Protein AF-A0A8D7ZTJ8-F1 (afdb_monomer_lite)

Sequence (238 aa):
SEDVVPSSVLDLSNYFAHPCNLAKLCWSRKPEMTEHLEKFAITDSFLLLAFENGPLGCLRLVGGTGLKGDVHTSGLTADVLIHKYISLNQVEKAINILLSLNWDTYGAMCLLSLHRIANHVFKQPLGTERELQLQKALGSFLVPVKPLCYETETEFGDQVNDITLRFFHYLLRNKSYNKAFSLAIDINDADLFLKLHDKAKSDGDQELAKEALKKVDDINRICTDRSDSEHSLCSHSS

pLDDT: mean 82.21, std 17.96, range [32.53, 98.06]

Radius of gyration: 25.5 Å; chains: 1; bounding box: 70×73×60 Å

Secondary structure (DSSP, 8-state):
-------SS---GGG-SS---EEEEEEPPPPPTTT---TT---TTEEEEEETTS-EEEEE-------TT-S-TTS--HHHHHHHHHHTT-HHHHHHHHHHS-HHHHHHHHHHHHHHHHHHHHTSPP-HHHHHHHHHHHHHHHS-SSPPPHHHHHHHHHHHHHHHHHHHHHHHHTT-HHHHHHHHHHHT-HHHHHHHHHHHHHHT-HHHHHHHHHHHHHHHHHHHHHHHHHGGGSS---

Structure (mmCIF, N/CA/C/O backbone):
data_AF-A0A8D7ZTJ8-F1
#
_entry.id   AF-A0A8D7ZTJ8-F1
#
loop_
_atom_site.group_PDB
_atom_site.id
_atom_site.type_symbol
_atom_site.label_atom_id
_atom_site.label_alt_id
_atom_site.label_comp_id
_atom_site.label_asym_id
_atom_site.label_entity_id
_atom_site.label_seq_id
_atom_site.pdbx_PDB_ins_code
_atom_site.Cartn_x
_atom_site.Cartn_y
_atom_site.Cartn_z
_atom_site.occupancy
_atom_site.B_iso_or_equiv
_atom_site.auth_seq_id
_atom_site.auth_comp_id
_atom_site.auth_asym_id
_atom_site.auth_atom_id
_atom_site.pdbx_PDB_model_num
ATOM 1 N N . SER A 1 1 ? 12.098 -29.064 -13.492 1.00 36.38 1 SER A N 1
ATOM 2 C CA . SER A 1 1 ? 12.206 -28.251 -12.274 1.00 36.38 1 SER A CA 1
ATOM 3 C C . SER A 1 1 ? 13.659 -28.221 -11.884 1.00 36.38 1 SER A C 1
ATOM 5 O O . SER A 1 1 ? 14.139 -29.203 -11.341 1.00 36.38 1 SER A O 1
ATOM 7 N N . GLU A 1 2 ? 14.379 -27.180 -12.287 1.00 32.53 2 GLU A N 1
ATOM 8 C CA . GLU A 1 2 ? 15.735 -26.952 -11.790 1.00 32.53 2 GLU A CA 1
ATOM 9 C C . GLU A 1 2 ? 15.611 -26.103 -10.527 1.00 32.53 2 GLU A C 1
ATOM 11 O O . GLU A 1 2 ? 14.952 -25.059 -10.547 1.00 32.53 2 GLU A O 1
ATOM 16 N N . ASP A 1 3 ? 16.191 -26.578 -9.428 1.00 38.66 3 ASP A N 1
ATOM 17 C CA . ASP A 1 3 ? 16.393 -25.798 -8.211 1.00 38.66 3 ASP A CA 1
ATOM 18 C C . ASP A 1 3 ? 17.401 -24.686 -8.522 1.00 38.66 3 ASP A C 1
ATOM 20 O O . ASP A 1 3 ? 18.608 -24.817 -8.319 1.00 38.66 3 ASP A O 1
ATOM 24 N N . VAL A 1 4 ? 16.906 -23.587 -9.092 1.00 54.94 4 VAL A N 1
ATOM 25 C CA . VAL A 1 4 ? 17.708 -22.391 -9.340 1.00 54.94 4 VAL A CA 1
ATOM 26 C C . VAL A 1 4 ? 17.986 -21.748 -7.989 1.00 54.94 4 VAL A C 1
ATOM 28 O O . VAL A 1 4 ? 17.155 -21.021 -7.440 1.00 54.94 4 VAL A O 1
ATOM 31 N N . VAL A 1 5 ? 19.167 -22.026 -7.438 1.00 55.97 5 VAL A N 1
ATOM 32 C CA . VAL A 1 5 ? 19.699 -21.259 -6.312 1.00 55.97 5 VAL A CA 1
ATOM 33 C C . VAL A 1 5 ? 19.780 -19.798 -6.768 1.00 55.97 5 VAL A C 1
ATOM 35 O O . VAL A 1 5 ? 20.402 -19.520 -7.797 1.00 55.97 5 VAL A O 1
ATOM 38 N N . PRO A 1 6 ? 19.137 -18.852 -6.065 1.00 58.62 6 PRO A N 1
ATOM 39 C CA . PRO A 1 6 ? 19.146 -17.456 -6.471 1.00 58.62 6 PRO A CA 1
ATOM 40 C C . PRO A 1 6 ? 20.576 -16.907 -6.393 1.00 58.62 6 PRO A C 1
ATOM 42 O O . PRO A 1 6 ? 21.102 -16.662 -5.310 1.00 58.62 6 PRO A O 1
ATOM 45 N N . SER A 1 7 ? 21.205 -16.723 -7.554 1.00 67.75 7 SER A N 1
ATOM 46 C CA . SER A 1 7 ? 22.491 -16.041 -7.696 1.00 67.75 7 SER A CA 1
ATOM 47 C C . SER A 1 7 ? 22.265 -14.532 -7.799 1.00 67.75 7 SER A C 1
ATOM 49 O O . SER A 1 7 ? 21.356 -14.078 -8.495 1.00 67.75 7 SER A O 1
ATOM 51 N N . SER A 1 8 ? 23.103 -13.738 -7.131 1.00 72.44 8 SER A N 1
ATOM 52 C CA . SER A 1 8 ? 23.157 -12.279 -7.313 1.00 72.44 8 SER A CA 1
ATOM 53 C C . SER A 1 8 ? 23.857 -11.868 -8.614 1.00 72.44 8 SER A C 1
ATOM 55 O O . SER A 1 8 ? 23.861 -10.688 -8.960 1.00 72.44 8 SER A O 1
ATOM 57 N N . VAL A 1 9 ? 24.442 -12.832 -9.329 1.00 77.38 9 VAL A N 1
ATOM 58 C CA . VAL A 1 9 ? 25.183 -12.635 -10.574 1.00 77.38 9 VAL A CA 1
ATOM 59 C C . VAL A 1 9 ? 24.463 -13.361 -11.704 1.00 77.38 9 VAL A C 1
ATOM 61 O O . VAL A 1 9 ? 24.259 -14.576 -11.642 1.00 77.38 9 VAL A O 1
ATOM 64 N N . LEU A 1 10 ? 24.101 -12.608 -12.743 1.00 73.88 10 LEU A N 1
ATOM 65 C CA . LEU A 1 10 ? 23.651 -13.152 -14.019 1.00 73.88 10 LEU A CA 1
ATOM 66 C C . LEU A 1 10 ? 24.885 -13.408 -14.889 1.00 73.88 10 LEU A C 1
ATOM 68 O O . LEU A 1 10 ? 25.443 -12.472 -15.459 1.00 73.88 10 LEU A O 1
ATOM 72 N N . ASP A 1 11 ? 25.317 -14.664 -14.968 1.00 77.69 11 ASP A N 1
ATOM 73 C CA . ASP A 1 11 ? 26.429 -15.045 -15.834 1.00 77.69 11 ASP A CA 1
ATOM 74 C C . ASP A 1 11 ? 25.945 -15.226 -17.279 1.00 77.69 11 ASP A C 1
ATOM 76 O O . ASP A 1 11 ? 25.171 -16.132 -17.593 1.00 77.69 11 ASP A O 1
ATOM 80 N N . LEU A 1 12 ? 26.398 -14.331 -18.158 1.00 76.75 12 LEU A N 1
ATOM 81 C CA . LEU A 1 12 ? 26.116 -14.379 -19.591 1.00 76.75 12 LEU A CA 1
ATOM 82 C C . LEU A 1 12 ? 27.287 -14.942 -20.405 1.00 76.75 12 LEU A C 1
ATOM 84 O O . LEU A 1 12 ? 27.159 -15.059 -21.621 1.00 76.75 12 LEU A O 1
ATOM 88 N N . SER A 1 13 ? 28.407 -15.301 -19.770 1.00 78.62 13 SER A N 1
ATOM 89 C CA . SER A 1 13 ? 29.658 -15.676 -20.449 1.00 78.62 13 SER A CA 1
ATOM 90 C C . SER A 1 13 ? 29.468 -16.843 -21.418 1.00 78.62 13 SER A C 1
ATOM 92 O O . SER A 1 13 ? 30.034 -16.838 -22.507 1.00 78.62 13 SER A O 1
ATOM 94 N N . ASN A 1 14 ? 28.587 -17.788 -21.076 1.00 80.56 14 ASN A N 1
ATOM 95 C CA . ASN A 1 14 ? 28.262 -18.953 -21.905 1.00 80.56 14 ASN A CA 1
ATOM 96 C C . ASN A 1 14 ? 27.580 -18.608 -23.241 1.00 80.56 14 ASN A C 1
ATOM 98 O O . ASN A 1 14 ? 27.540 -19.447 -24.137 1.00 80.56 14 ASN A O 1
ATOM 102 N N . TYR A 1 15 ? 27.034 -17.398 -23.387 1.00 77.69 15 TYR A N 1
ATOM 103 C CA . TYR A 1 15 ? 26.400 -16.942 -24.626 1.00 77.69 15 TYR A CA 1
ATOM 104 C C . TYR A 1 15 ? 27.373 -16.217 -25.565 1.00 77.69 15 TYR A C 1
ATOM 106 O O . TYR A 1 15 ? 27.005 -15.905 -26.698 1.00 77.69 15 TYR A O 1
ATOM 114 N N . PHE A 1 16 ? 28.608 -15.957 -25.127 1.00 75.94 16 PHE A N 1
ATOM 115 C CA . PHE A 1 16 ? 29.632 -15.326 -25.950 1.00 75.94 16 PHE A CA 1
ATOM 116 C C . PHE A 1 16 ? 30.598 -16.378 -26.497 1.00 75.94 16 PHE A C 1
ATOM 118 O O . PHE A 1 16 ? 31.158 -17.182 -25.761 1.00 75.94 16 PHE A O 1
ATOM 125 N N . ALA A 1 17 ? 30.833 -16.345 -27.811 1.00 81.12 17 ALA A N 1
ATOM 126 C CA . ALA A 1 17 ? 31.800 -17.234 -28.459 1.00 81.12 17 ALA A CA 1
ATOM 127 C C . ALA A 1 17 ? 33.261 -16.914 -28.081 1.00 81.12 17 ALA A C 1
ATOM 129 O O . ALA A 1 17 ? 34.139 -17.757 -28.234 1.00 81.12 17 ALA A O 1
ATOM 130 N N . HIS A 1 18 ? 33.520 -15.696 -27.600 1.00 79.50 18 HIS A N 1
ATOM 131 C CA . HIS A 1 18 ? 34.837 -15.217 -27.196 1.00 79.50 18 HIS A CA 1
ATOM 132 C C . HIS A 1 18 ? 34.727 -14.520 -25.836 1.00 79.50 18 HIS A C 1
ATOM 134 O O . HIS A 1 18 ? 33.681 -13.934 -25.551 1.00 79.50 18 HIS A O 1
ATOM 140 N N . PRO A 1 19 ? 35.785 -14.528 -25.008 1.00 78.06 19 PRO A N 1
ATOM 141 C CA . PRO A 1 19 ? 35.801 -13.734 -23.787 1.00 78.06 19 PRO A CA 1
ATOM 142 C C . PRO A 1 19 ? 35.669 -12.247 -24.143 1.00 78.06 19 PRO A C 1
ATOM 144 O O . PRO A 1 19 ? 36.491 -11.696 -24.874 1.00 78.06 19 PRO A O 1
ATOM 147 N N . CYS A 1 20 ? 34.616 -11.604 -23.642 1.00 78.88 20 CYS A N 1
ATOM 148 C CA . CYS A 1 20 ? 34.349 -10.186 -23.856 1.00 78.88 20 CYS A CA 1
ATOM 149 C C . CYS A 1 20 ? 34.477 -9.433 -22.531 1.00 78.88 20 CYS A C 1
ATOM 151 O O . CYS A 1 20 ? 33.920 -9.860 -21.522 1.00 78.88 20 CYS A O 1
ATOM 153 N N . ASN A 1 21 ? 35.174 -8.295 -22.540 1.00 85.56 21 ASN A N 1
ATOM 154 C CA . ASN A 1 21 ? 35.253 -7.411 -21.380 1.00 85.56 21 ASN A CA 1
ATOM 155 C C . ASN A 1 21 ? 34.240 -6.271 -21.533 1.00 85.56 21 ASN A C 1
ATOM 157 O O . ASN A 1 21 ? 34.267 -5.540 -22.526 1.00 85.56 21 ASN A O 1
ATOM 161 N N . LEU A 1 22 ? 33.308 -6.148 -20.587 1.00 86.44 22 LEU A N 1
ATOM 162 C CA . LEU A 1 22 ? 32.275 -5.116 -20.617 1.00 86.44 22 LEU A CA 1
ATOM 163 C C . LEU A 1 22 ? 32.876 -3.788 -20.137 1.00 86.44 22 LEU A C 1
ATOM 165 O O . LEU A 1 22 ? 33.086 -3.590 -18.945 1.00 86.44 22 LEU A O 1
ATOM 169 N N . ALA A 1 23 ? 33.116 -2.868 -21.069 1.00 89.00 23 ALA A N 1
ATOM 170 C CA . ALA A 1 23 ? 33.693 -1.555 -20.793 1.00 89.00 23 ALA A CA 1
ATOM 171 C C . ALA A 1 23 ? 32.681 -0.596 -20.151 1.00 89.00 23 ALA A C 1
ATOM 173 O O . ALA A 1 23 ? 33.022 0.204 -19.280 1.00 89.00 23 ALA A O 1
ATOM 174 N N . LYS A 1 24 ? 31.424 -0.626 -20.617 1.00 87.25 24 LYS A N 1
ATOM 175 C CA . LYS A 1 24 ? 30.381 0.299 -20.158 1.00 87.25 24 LYS A CA 1
ATOM 176 C C . LYS A 1 24 ? 29.002 -0.340 -20.190 1.00 87.25 24 LYS A C 1
ATOM 178 O O . LYS A 1 24 ? 28.620 -0.990 -21.162 1.00 87.25 24 LYS A O 1
ATOM 183 N N . LEU A 1 25 ? 28.249 -0.062 -19.131 1.00 88.94 25 LEU A N 1
ATOM 184 C CA . LEU A 1 25 ? 26.862 -0.457 -18.947 1.00 88.94 25 LEU A CA 1
ATOM 185 C C . LEU A 1 25 ? 26.021 0.788 -18.680 1.00 88.94 25 LEU A C 1
ATOM 187 O O . LEU A 1 25 ? 26.308 1.523 -17.735 1.00 88.94 25 LEU A O 1
ATOM 191 N N . CYS A 1 26 ? 25.005 1.055 -19.497 1.00 84.56 26 CYS A N 1
ATOM 192 C CA . CYS A 1 26 ? 24.129 2.212 -19.297 1.00 84.56 26 CYS A CA 1
ATOM 193 C C . CYS A 1 26 ? 22.680 1.879 -19.624 1.00 84.56 26 CYS A C 1
ATOM 195 O O . CYS A 1 26 ? 22.398 1.270 -20.652 1.00 84.56 26 CYS A O 1
ATOM 197 N N . TRP A 1 27 ? 21.758 2.352 -18.792 1.00 79.94 27 TRP A N 1
ATOM 198 C CA . TRP A 1 27 ? 20.346 2.359 -19.148 1.00 79.94 27 TRP A CA 1
ATOM 199 C C . TRP A 1 27 ? 20.091 3.327 -20.296 1.00 79.94 27 TRP A C 1
ATOM 201 O O . TRP A 1 27 ? 20.658 4.423 -20.350 1.00 79.94 27 TRP A O 1
ATOM 211 N N . SER A 1 28 ? 19.222 2.897 -21.201 1.00 72.38 28 SER A N 1
ATOM 212 C CA . SER A 1 28 ? 18.573 3.760 -22.175 1.00 72.38 28 SER A CA 1
ATOM 213 C C . SER A 1 28 ? 17.938 4.947 -21.447 1.00 72.38 28 SER A C 1
ATOM 215 O O . SER A 1 28 ? 17.217 4.779 -20.462 1.00 72.38 28 SER A O 1
ATOM 217 N N . ARG A 1 29 ? 18.267 6.164 -21.889 1.00 61.69 29 ARG A N 1
ATOM 218 C CA . ARG A 1 29 ? 17.675 7.385 -21.338 1.00 61.69 29 ARG A CA 1
ATOM 219 C C . ARG A 1 29 ? 16.305 7.588 -21.971 1.00 61.69 29 ARG A C 1
ATOM 221 O O . ARG A 1 29 ? 16.153 7.363 -23.170 1.00 61.69 29 ARG A O 1
ATOM 228 N N . LYS A 1 30 ? 15.341 8.071 -21.183 1.00 55.59 30 LYS A N 1
ATOM 229 C CA . LYS A 1 30 ? 14.106 8.614 -21.751 1.00 55.59 30 LYS A CA 1
ATOM 230 C C . LYS A 1 30 ? 14.475 9.745 -22.713 1.00 55.59 30 LYS A C 1
ATOM 232 O O . LYS A 1 30 ? 15.255 10.610 -22.306 1.00 55.59 30 LYS A O 1
ATOM 237 N N . PRO A 1 31 ? 13.968 9.752 -23.956 1.00 52.06 31 PRO A N 1
ATOM 238 C CA . PRO A 1 31 ? 14.077 10.929 -24.796 1.00 52.06 31 PRO A CA 1
ATOM 239 C C . PRO A 1 31 ? 13.393 12.081 -24.063 1.00 52.06 31 PRO A C 1
ATOM 241 O O . PRO A 1 31 ? 12.338 11.894 -23.448 1.00 52.06 31 PRO A O 1
ATOM 244 N N . GLU A 1 32 ? 14.011 13.260 -24.079 1.00 48.91 32 GLU A N 1
ATOM 245 C CA . GLU A 1 32 ? 13.376 14.457 -23.545 1.00 48.91 32 GLU A CA 1
ATOM 246 C C . GLU A 1 32 ? 12.049 14.654 -24.295 1.00 48.91 32 GLU A C 1
ATOM 248 O O . GLU A 1 32 ? 12.007 14.763 -25.525 1.00 48.91 32 GLU A O 1
ATOM 253 N N . MET A 1 33 ? 10.943 14.614 -23.543 1.00 48.91 33 MET A N 1
ATOM 254 C CA . MET A 1 33 ? 9.568 14.636 -24.069 1.00 48.91 33 MET A CA 1
ATOM 255 C C . MET A 1 33 ? 9.245 15.922 -24.849 1.00 48.91 33 MET A C 1
ATOM 257 O O . MET A 1 33 ? 8.200 16.014 -25.483 1.00 48.91 33 MET A O 1
ATOM 261 N N . THR A 1 34 ? 10.133 16.916 -24.811 1.00 54.19 34 THR A N 1
ATOM 262 C CA . THR A 1 34 ? 10.054 18.167 -25.568 1.00 54.19 34 THR A CA 1
ATOM 263 C C . THR A 1 34 ? 10.337 18.000 -27.061 1.00 54.19 34 THR A C 1
ATOM 265 O O . THR A 1 34 ? 9.896 18.841 -27.838 1.00 54.19 34 THR A O 1
ATOM 268 N N . GLU A 1 35 ? 11.020 16.930 -27.488 1.00 49.25 35 GLU A N 1
ATOM 269 C CA . GLU A 1 35 ? 11.480 16.786 -28.883 1.00 49.25 35 GLU A CA 1
ATOM 270 C C . GLU A 1 35 ? 10.857 15.606 -29.651 1.00 49.25 35 GLU A C 1
ATOM 272 O O . GLU A 1 35 ? 11.031 15.504 -30.864 1.00 49.25 35 GLU A O 1
ATOM 277 N N . HIS A 1 36 ? 10.109 14.715 -28.989 1.00 50.25 36 HIS A N 1
ATOM 278 C CA . HIS A 1 36 ? 9.686 13.441 -29.585 1.00 50.25 36 HIS A CA 1
ATOM 279 C C . HIS A 1 36 ? 8.156 13.289 -29.582 1.00 50.25 36 HIS A C 1
ATOM 281 O O . HIS A 1 36 ? 7.525 13.182 -28.536 1.00 50.25 36 HIS A O 1
ATOM 287 N N . LEU A 1 37 ? 7.557 13.251 -30.780 1.00 49.38 37 LEU A N 1
ATOM 288 C CA . LEU A 1 37 ? 6.103 13.179 -31.012 1.00 49.38 37 LEU A CA 1
ATOM 289 C C . LEU A 1 37 ? 5.503 11.767 -30.814 1.00 49.38 37 LEU A C 1
ATOM 291 O O . LEU A 1 37 ? 4.301 11.557 -31.005 1.00 49.38 37 LEU A O 1
ATOM 295 N N . GLU A 1 38 ? 6.329 10.771 -30.491 1.00 49.16 38 GLU A N 1
ATOM 296 C CA . GLU A 1 38 ? 5.912 9.371 -30.431 1.00 49.16 38 GLU A CA 1
ATOM 297 C C . GLU A 1 38 ? 5.285 9.031 -29.075 1.00 49.16 38 GLU A C 1
ATOM 299 O O . GLU A 1 38 ? 5.968 8.836 -28.071 1.00 49.16 38 GLU A O 1
ATOM 304 N N . LYS A 1 39 ? 3.957 8.878 -29.069 1.00 42.66 39 LYS A N 1
ATOM 305 C CA . LYS A 1 39 ? 3.133 8.532 -27.894 1.00 42.66 39 LYS A CA 1
ATOM 306 C C . LYS A 1 39 ? 3.488 7.194 -27.208 1.00 42.66 39 LYS A C 1
ATOM 308 O O . LYS A 1 39 ? 2.868 6.862 -26.204 1.00 42.66 39 LYS A O 1
ATOM 313 N N . PHE A 1 40 ? 4.453 6.426 -27.725 1.00 43.94 40 PHE A N 1
ATOM 314 C CA . PHE A 1 40 ? 4.792 5.072 -27.263 1.00 43.94 40 PHE A CA 1
ATOM 315 C C . PHE A 1 40 ? 6.300 4.795 -27.150 1.00 43.94 40 PHE A C 1
ATOM 317 O O . PHE A 1 40 ? 6.713 3.639 -27.249 1.00 43.94 40 PHE A O 1
ATOM 324 N N . ALA A 1 41 ? 7.139 5.811 -26.931 1.00 45.47 41 ALA A N 1
ATOM 325 C CA . ALA A 1 41 ? 8.569 5.599 -26.694 1.00 45.47 41 ALA A CA 1
ATOM 326 C C . ALA A 1 41 ? 8.816 4.886 -25.341 1.00 45.47 41 ALA A C 1
ATOM 328 O O . ALA A 1 41 ? 9.101 5.506 -24.321 1.00 45.47 41 ALA A O 1
ATOM 329 N N . ILE A 1 42 ? 8.678 3.556 -25.316 1.00 51.28 42 ILE A N 1
ATOM 330 C CA . ILE A 1 42 ? 8.981 2.705 -24.158 1.00 51.28 42 ILE A CA 1
ATOM 331 C C . ILE A 1 42 ? 10.498 2.485 -24.131 1.00 51.28 42 ILE A C 1
ATOM 333 O O . ILE A 1 42 ? 11.018 1.515 -24.681 1.00 51.28 42 ILE A O 1
ATOM 337 N N . THR A 1 43 ? 11.226 3.409 -23.511 1.00 50.81 43 THR A N 1
ATOM 338 C CA . THR A 1 43 ? 12.699 3.392 -23.467 1.00 50.81 43 THR A CA 1
ATOM 339 C C . THR A 1 43 ? 13.286 2.723 -22.227 1.00 50.81 43 THR A C 1
ATOM 341 O O . THR A 1 43 ? 14.490 2.499 -22.167 1.00 50.81 43 THR A O 1
ATOM 344 N N . ASP A 1 44 ? 12.462 2.353 -21.250 1.00 56.50 44 ASP A N 1
ATOM 345 C CA . ASP A 1 44 ? 12.936 2.065 -19.884 1.00 56.50 44 ASP A CA 1
ATOM 346 C C . ASP A 1 44 ? 13.462 0.631 -19.693 1.00 56.50 44 ASP A C 1
ATOM 348 O O . ASP A 1 44 ? 13.889 0.256 -18.606 1.00 56.50 44 ASP A O 1
ATOM 352 N N . SER A 1 45 ? 13.437 -0.189 -20.748 1.00 64.81 45 SER A N 1
ATOM 353 C CA . SER A 1 45 ? 13.796 -1.615 -20.682 1.00 64.81 45 SER A CA 1
ATOM 354 C C . SER A 1 45 ? 15.068 -1.984 -21.442 1.00 64.81 45 SER A C 1
ATOM 356 O O . SER A 1 45 ? 15.419 -3.161 -21.485 1.00 64.81 45 SER A O 1
ATOM 358 N N . PHE A 1 46 ? 15.762 -1.013 -22.038 1.00 74.88 46 PHE A N 1
ATOM 359 C CA . PHE A 1 46 ? 16.981 -1.269 -22.800 1.00 74.88 46 PHE A CA 1
ATOM 360 C C . PHE A 1 46 ? 18.232 -0.875 -22.022 1.00 74.88 46 PHE A C 1
ATOM 362 O O . PHE A 1 46 ? 18.307 0.186 -21.401 1.00 74.88 46 PHE A O 1
ATOM 369 N N . LEU A 1 47 ? 19.239 -1.729 -22.107 1.00 83.56 47 LEU A N 1
ATOM 370 C CA . LEU A 1 47 ? 20.539 -1.553 -21.496 1.00 83.56 47 LEU A CA 1
ATOM 371 C C . LEU A 1 47 ? 21.592 -1.614 -22.603 1.00 83.56 47 LEU A C 1
ATOM 373 O O . LEU A 1 47 ? 21.731 -2.624 -23.295 1.00 83.56 47 LEU A O 1
ATOM 377 N N . LEU A 1 48 ? 22.319 -0.518 -22.784 1.00 85.94 48 LEU A N 1
ATOM 378 C CA . LEU A 1 48 ? 23.455 -0.455 -23.688 1.00 85.94 48 LEU A CA 1
ATOM 379 C C . LEU A 1 48 ? 24.639 -1.189 -23.055 1.00 85.94 48 LEU A C 1
ATOM 381 O O . LEU A 1 48 ? 25.048 -0.876 -21.933 1.00 85.94 48 LEU A O 1
ATOM 385 N N . LEU A 1 49 ? 25.200 -2.122 -23.816 1.00 88.50 49 LEU A N 1
ATOM 386 C CA . LEU A 1 49 ? 26.415 -2.862 -23.511 1.00 88.50 49 LEU A CA 1
ATOM 387 C C . LEU A 1 49 ? 27.509 -2.386 -24.467 1.00 88.50 49 LEU A C 1
ATOM 389 O O . LEU A 1 49 ? 27.373 -2.546 -25.678 1.00 88.50 49 LEU A O 1
ATOM 393 N N . ALA A 1 50 ? 28.593 -1.810 -23.954 1.00 89.75 50 ALA A N 1
ATOM 394 C CA . ALA A 1 50 ? 29.773 -1.516 -24.764 1.00 89.75 50 ALA A CA 1
ATOM 395 C C . ALA A 1 50 ? 30.933 -2.395 -24.305 1.00 89.75 50 ALA A C 1
ATOM 397 O O . ALA A 1 50 ? 31.317 -2.342 -23.136 1.00 89.75 50 ALA A O 1
ATOM 398 N N . PHE A 1 51 ? 31.479 -3.193 -25.218 1.00 88.44 51 PHE A N 1
ATOM 399 C CA . PHE A 1 51 ? 32.589 -4.102 -24.946 1.00 88.44 51 PHE A CA 1
ATOM 400 C C . PHE A 1 51 ? 33.917 -3.503 -25.421 1.00 88.44 51 PHE A C 1
ATOM 402 O O . PHE A 1 51 ? 33.965 -2.815 -26.442 1.00 88.44 51 PHE A O 1
ATOM 409 N N . GLU A 1 52 ? 35.004 -3.757 -24.691 1.00 89.44 52 GLU A N 1
ATOM 410 C CA . GLU A 1 52 ? 36.344 -3.307 -25.085 1.00 89.44 52 GLU A CA 1
ATOM 411 C C . GLU A 1 52 ? 36.745 -3.948 -26.414 1.00 89.44 52 GLU A C 1
ATOM 413 O O . GLU A 1 52 ? 36.734 -5.172 -26.542 1.00 89.44 52 GLU A O 1
ATOM 418 N N . ASN A 1 53 ? 37.089 -3.121 -27.409 1.00 83.69 53 ASN A N 1
ATOM 419 C CA . ASN A 1 53 ? 37.427 -3.566 -28.768 1.00 83.69 53 ASN A CA 1
ATOM 420 C C . ASN A 1 53 ? 36.367 -4.496 -29.402 1.00 83.69 53 ASN A C 1
ATOM 422 O O . ASN A 1 53 ? 36.682 -5.279 -30.297 1.00 83.69 53 ASN A O 1
ATOM 426 N N . GLY A 1 54 ? 35.120 -4.428 -28.923 1.00 78.75 54 GLY A N 1
ATOM 427 C CA . GLY A 1 54 ? 34.033 -5.328 -29.290 1.00 78.75 54 GLY A CA 1
ATOM 428 C C . GLY A 1 54 ? 32.807 -4.593 -29.840 1.00 78.75 54 GLY A C 1
ATOM 429 O O . GLY A 1 54 ? 32.779 -3.362 -29.898 1.00 78.75 54 GLY A O 1
ATOM 430 N N . PRO A 1 55 ? 31.776 -5.339 -30.271 1.00 80.62 55 PRO A N 1
ATOM 431 C CA . PRO A 1 55 ? 30.542 -4.751 -30.781 1.00 80.62 55 PRO A CA 1
ATOM 432 C C . PRO A 1 55 ? 29.765 -4.021 -29.677 1.00 80.62 55 PRO A C 1
ATOM 434 O O . PRO A 1 55 ? 29.907 -4.315 -28.491 1.00 80.62 55 PRO A O 1
ATOM 437 N N . LEU A 1 56 ? 28.888 -3.096 -30.071 1.00 84.50 56 LEU A N 1
ATOM 438 C CA . LEU A 1 56 ? 27.854 -2.578 -29.176 1.00 84.50 56 LEU A CA 1
ATOM 439 C C . LEU A 1 56 ? 26.710 -3.594 -29.095 1.00 84.50 56 LEU A C 1
ATOM 441 O O . LEU A 1 56 ? 26.224 -4.076 -30.117 1.00 84.50 56 LEU A O 1
ATOM 445 N N . GLY A 1 57 ? 26.283 -3.910 -27.878 1.00 83.75 57 GLY A N 1
ATOM 446 C CA . GLY A 1 57 ? 25.122 -4.743 -27.597 1.00 83.75 57 GLY A CA 1
ATOM 447 C C . GLY A 1 57 ? 23.978 -3.920 -27.014 1.00 83.75 57 GLY A C 1
ATOM 448 O O . GLY A 1 57 ? 24.190 -2.907 -26.350 1.00 83.75 57 GLY A O 1
ATOM 449 N N . CYS A 1 58 ? 22.752 -4.379 -27.231 1.00 81.44 58 CYS A N 1
ATOM 450 C CA . CYS A 1 58 ? 21.571 -3.846 -26.568 1.00 81.44 58 CYS A CA 1
ATOM 451 C C . CYS A 1 58 ? 20.837 -5.007 -25.904 1.00 81.44 58 CYS A C 1
ATOM 453 O O . CYS A 1 58 ? 20.399 -5.937 -26.580 1.00 81.44 58 CYS A O 1
ATOM 455 N N . LEU A 1 59 ? 20.728 -4.970 -24.580 1.00 80.19 59 LEU A N 1
ATOM 456 C CA . LEU A 1 59 ? 19.956 -5.939 -23.816 1.00 80.19 59 LEU A CA 1
ATOM 457 C C . LEU A 1 59 ? 18.582 -5.345 -23.525 1.00 80.19 59 LEU A C 1
ATOM 459 O O . LEU A 1 59 ? 18.479 -4.311 -22.871 1.00 80.19 59 LEU A O 1
ATOM 463 N N . ARG A 1 60 ? 17.525 -6.018 -23.981 1.00 76.00 60 ARG A N 1
ATOM 464 C CA . ARG A 1 60 ? 16.153 -5.697 -23.587 1.00 76.00 60 ARG A CA 1
ATOM 465 C C . ARG A 1 60 ? 15.738 -6.571 -22.412 1.00 76.00 60 ARG A C 1
ATOM 467 O O . ARG A 1 60 ? 15.687 -7.792 -22.538 1.00 76.00 60 ARG A O 1
ATOM 474 N N . LEU A 1 61 ? 15.385 -5.951 -21.295 1.00 70.38 61 LEU A N 1
ATOM 475 C CA . LEU A 1 61 ? 14.785 -6.635 -20.158 1.00 70.38 61 LEU A CA 1
ATOM 476 C C . LEU A 1 61 ? 13.272 -6.698 -20.338 1.00 70.38 61 LEU A C 1
ATOM 478 O O . LEU A 1 61 ? 12.546 -5.729 -20.116 1.00 70.38 61 LEU A O 1
ATOM 482 N N . VAL A 1 62 ? 12.792 -7.868 -20.740 1.00 66.00 62 VAL A N 1
ATOM 483 C CA . VAL A 1 62 ? 11.360 -8.147 -20.795 1.00 66.00 62 VAL A CA 1
ATOM 484 C C . VAL A 1 62 ? 10.929 -8.658 -19.422 1.00 66.00 62 VAL A C 1
ATOM 486 O O . VAL A 1 62 ? 11.252 -9.778 -19.033 1.00 66.00 62 VAL A O 1
ATOM 489 N N . GLY A 1 63 ? 10.243 -7.804 -18.665 1.00 57.03 63 GLY A N 1
ATOM 490 C CA . GLY A 1 63 ? 9.491 -8.198 -17.478 1.00 57.03 63 GLY A CA 1
ATOM 491 C C . GLY A 1 63 ? 8.008 -8.338 -17.817 1.00 57.03 63 GLY A C 1
ATOM 492 O O . GLY A 1 63 ? 7.513 -7.645 -18.699 1.00 57.03 63 GLY A O 1
ATOM 493 N N . GLY A 1 64 ? 7.319 -9.247 -17.127 1.00 55.16 64 GLY A N 1
ATOM 494 C CA . GLY A 1 64 ? 5.884 -9.487 -17.289 1.00 55.16 64 GLY A CA 1
ATOM 495 C C . GLY A 1 64 ? 5.620 -10.802 -18.015 1.00 55.16 64 GLY A C 1
ATOM 496 O O . GLY A 1 64 ? 6.194 -11.089 -19.060 1.00 55.16 64 GLY A O 1
ATOM 497 N N . THR A 1 65 ? 4.766 -11.649 -17.444 1.00 46.19 65 THR A N 1
ATOM 498 C CA . THR A 1 65 ? 4.375 -12.942 -18.041 1.00 46.19 65 THR A CA 1
ATOM 499 C C . THR A 1 65 ? 3.196 -12.798 -19.009 1.00 46.19 65 THR A C 1
ATOM 501 O O . THR A 1 65 ? 2.540 -13.786 -19.329 1.00 46.19 65 THR A O 1
ATOM 504 N N . GLY A 1 66 ? 2.892 -11.577 -19.470 1.00 43.69 66 GLY A N 1
ATOM 505 C CA . GLY A 1 66 ? 1.698 -11.323 -20.278 1.00 43.69 66 GLY A CA 1
ATOM 506 C C . GLY A 1 66 ? 0.413 -11.689 -19.530 1.00 43.69 66 GLY A C 1
ATOM 507 O O . GLY A 1 66 ? -0.557 -12.139 -20.140 1.00 43.69 66 GLY A O 1
ATOM 508 N N . LEU A 1 67 ? 0.408 -11.562 -18.198 1.00 39.81 67 LEU A N 1
ATOM 509 C CA . LEU A 1 67 ? -0.780 -11.852 -17.404 1.00 39.81 67 LEU A CA 1
ATOM 510 C C . LEU A 1 67 ? -1.848 -10.801 -17.713 1.00 39.81 67 LEU A C 1
ATOM 512 O O . LEU A 1 67 ? -1.570 -9.605 -17.790 1.00 39.81 67 LEU A O 1
ATOM 516 N N . LYS A 1 68 ? -3.093 -11.261 -17.877 1.00 36.50 68 LYS A N 1
ATOM 517 C CA . LYS A 1 68 ? -4.279 -10.405 -18.016 1.00 36.50 68 LYS A CA 1
ATOM 518 C C . LYS A 1 68 ? -4.256 -9.315 -16.931 1.00 36.50 68 LYS A C 1
ATOM 520 O O . LYS A 1 68 ? -4.399 -9.634 -15.753 1.00 36.50 68 LYS A O 1
ATOM 525 N N . GLY A 1 69 ? -4.086 -8.056 -17.337 1.00 45.00 69 GLY A N 1
ATOM 526 C CA . GLY A 1 69 ? -4.022 -6.899 -16.436 1.00 45.00 69 GLY A CA 1
ATOM 527 C C . GLY A 1 69 ? -2.660 -6.200 -16.345 1.00 45.00 69 GLY A C 1
ATOM 528 O O . GLY A 1 69 ? -2.562 -5.231 -15.597 1.00 45.00 69 GLY A O 1
ATOM 529 N N . ASP A 1 70 ? -1.633 -6.638 -17.084 1.00 46.72 70 ASP A N 1
ATOM 530 C CA . ASP A 1 70 ? -0.449 -5.802 -17.337 1.00 46.72 70 ASP A CA 1
ATOM 531 C C . ASP A 1 70 ? -0.866 -4.595 -18.189 1.00 46.72 70 ASP A C 1
ATOM 533 O O . ASP A 1 70 ? -1.181 -4.732 -19.372 1.00 46.72 70 ASP A O 1
ATOM 537 N N . VAL A 1 71 ? -0.851 -3.398 -17.595 1.00 46.66 71 VAL A N 1
ATOM 538 C CA . VAL A 1 71 ? -1.016 -2.128 -18.332 1.00 46.66 71 VAL A CA 1
ATOM 539 C C . VAL A 1 71 ? 0.140 -1.939 -19.329 1.00 46.66 71 VAL A C 1
ATOM 541 O O . VAL A 1 71 ? 0.001 -1.262 -20.347 1.00 46.66 71 VAL A O 1
ATOM 544 N N . HIS A 1 72 ? 1.277 -2.596 -19.074 1.00 51.47 72 HIS A N 1
ATOM 545 C CA . HIS A 1 72 ? 2.479 -2.550 -19.895 1.00 51.47 72 HIS A CA 1
ATOM 546 C C . HIS A 1 72 ? 2.922 -3.968 -20.272 1.00 51.47 72 HIS A C 1
ATOM 548 O O . HIS A 1 72 ? 3.830 -4.535 -19.678 1.00 51.47 72 HIS A O 1
ATOM 554 N N . THR A 1 73 ? 2.326 -4.532 -21.320 1.00 48.62 73 THR A N 1
ATOM 555 C CA . THR A 1 73 ? 2.664 -5.832 -21.944 1.00 48.62 73 THR A CA 1
ATOM 556 C C . THR A 1 73 ? 4.095 -5.935 -22.510 1.00 48.62 73 THR A C 1
ATOM 558 O O . THR A 1 73 ? 4.372 -6.798 -23.338 1.00 48.62 73 THR A O 1
ATOM 561 N N . SER A 1 74 ? 5.015 -5.040 -22.134 1.00 51.28 74 SER A N 1
ATOM 562 C CA . SER A 1 74 ? 6.245 -4.783 -22.893 1.00 51.28 74 SER A CA 1
ATOM 563 C C . SER A 1 74 ? 7.528 -4.567 -22.075 1.00 51.28 74 SER A C 1
ATOM 565 O O . SER A 1 74 ? 8.572 -4.381 -22.714 1.00 51.28 74 SER A O 1
ATOM 567 N N . GLY A 1 75 ? 7.518 -4.574 -20.731 1.00 59.59 75 GLY A N 1
ATOM 568 C CA . GLY A 1 75 ? 8.724 -4.201 -19.977 1.00 59.59 75 GLY A CA 1
ATOM 569 C C . GLY A 1 75 ? 8.768 -4.535 -18.484 1.00 59.59 75 GLY A C 1
ATOM 570 O O . GLY A 1 75 ? 7.774 -4.862 -17.849 1.00 59.59 75 GLY A O 1
ATOM 571 N N . LEU A 1 76 ? 9.975 -4.434 -17.922 1.00 68.50 76 LEU A N 1
ATOM 572 C CA . LEU A 1 76 ? 10.252 -4.571 -16.492 1.00 68.50 76 LEU A CA 1
ATOM 573 C C . LEU A 1 76 ? 9.725 -3.358 -15.708 1.00 68.50 76 LEU A C 1
ATOM 575 O O . LEU A 1 76 ? 10.459 -2.408 -15.452 1.00 68.50 76 LEU A O 1
ATOM 579 N N . THR A 1 77 ? 8.449 -3.383 -15.341 1.00 74.38 77 THR A N 1
ATOM 580 C CA . THR A 1 77 ? 7.804 -2.323 -14.555 1.00 74.38 77 THR A CA 1
ATOM 581 C C . THR A 1 77 ? 7.773 -2.655 -13.064 1.00 74.38 77 THR A C 1
ATOM 583 O O . THR A 1 77 ? 7.966 -3.801 -12.640 1.00 74.38 77 THR A O 1
ATOM 586 N N . ALA A 1 78 ? 7.543 -1.637 -12.233 1.00 81.25 78 ALA A N 1
ATOM 587 C CA . ALA A 1 78 ? 7.521 -1.800 -10.783 1.00 81.25 78 ALA A CA 1
ATOM 588 C C . ALA A 1 78 ? 6.420 -2.764 -10.311 1.00 81.25 78 ALA A C 1
ATOM 590 O O . ALA A 1 78 ? 6.670 -3.586 -9.431 1.00 81.25 78 ALA A O 1
ATOM 591 N N . ASP A 1 79 ? 5.235 -2.734 -10.922 1.00 81.25 79 ASP A N 1
ATOM 592 C CA . ASP A 1 79 ? 4.121 -3.616 -10.560 1.00 81.25 79 ASP A CA 1
ATOM 593 C C . ASP A 1 79 ? 4.396 -5.098 -10.889 1.00 81.25 79 ASP A C 1
ATOM 595 O O . ASP A 1 79 ? 3.961 -5.988 -10.147 1.00 81.25 79 ASP A O 1
ATOM 599 N N . VAL A 1 80 ? 5.170 -5.368 -11.948 1.00 80.00 80 VAL A N 1
ATOM 600 C CA . VAL A 1 80 ? 5.661 -6.708 -12.305 1.00 80.00 80 VAL A CA 1
ATOM 601 C C . VAL A 1 80 ? 6.662 -7.205 -11.263 1.00 80.00 80 VAL A C 1
ATOM 603 O O . VAL A 1 80 ? 6.564 -8.346 -10.800 1.00 80.00 80 VAL A O 1
ATOM 606 N N . LEU A 1 81 ? 7.609 -6.354 -10.853 1.00 85.56 81 LEU A N 1
ATOM 607 C CA . LEU A 1 81 ? 8.572 -6.688 -9.799 1.00 85.56 81 LEU A CA 1
ATOM 608 C C . LEU A 1 81 ? 7.865 -6.961 -8.468 1.00 85.56 81 LEU A C 1
ATOM 610 O O . LEU A 1 81 ? 8.134 -7.974 -7.822 1.00 85.56 81 LEU A O 1
ATOM 614 N N . ILE A 1 82 ? 6.917 -6.103 -8.091 1.00 91.44 82 ILE A N 1
ATOM 615 C CA . ILE A 1 82 ? 6.070 -6.264 -6.904 1.00 91.44 82 ILE A CA 1
ATOM 616 C C . ILE A 1 82 ? 5.318 -7.591 -6.962 1.00 91.44 82 ILE A C 1
ATOM 618 O O . ILE A 1 82 ? 5.374 -8.366 -6.007 1.00 91.44 82 ILE A O 1
ATOM 622 N N . HIS A 1 83 ? 4.681 -7.910 -8.092 1.00 87.75 83 HIS A N 1
ATOM 623 C CA . HIS A 1 83 ? 4.001 -9.191 -8.272 1.00 87.75 83 HIS A CA 1
ATOM 624 C C . HIS A 1 83 ? 4.955 -10.377 -8.084 1.00 87.75 83 HIS A C 1
ATOM 626 O O . HIS A 1 83 ? 4.623 -11.335 -7.380 1.00 87.75 83 HIS A O 1
ATOM 632 N N . LYS A 1 84 ? 6.166 -10.308 -8.653 1.00 87.75 84 LYS A N 1
ATOM 633 C CA . LYS A 1 84 ? 7.163 -11.369 -8.499 1.00 87.75 84 LYS A CA 1
ATOM 634 C C . LYS A 1 84 ? 7.604 -11.524 -7.044 1.00 87.75 84 LYS A C 1
ATOM 636 O O . LYS A 1 84 ? 7.613 -12.650 -6.547 1.00 87.75 84 LYS A O 1
ATOM 641 N N . TYR A 1 85 ? 7.900 -10.432 -6.340 1.00 92.88 85 TYR A N 1
ATOM 642 C CA . TYR A 1 85 ? 8.256 -10.481 -4.920 1.00 92.88 85 TYR A CA 1
ATOM 643 C C . TYR A 1 85 ? 7.130 -11.059 -4.060 1.00 92.88 85 TYR A C 1
ATOM 645 O O . TYR A 1 85 ? 7.390 -11.919 -3.220 1.00 92.88 85 TYR A O 1
ATOM 653 N N . ILE A 1 86 ? 5.880 -10.678 -4.326 1.00 93.50 86 ILE A N 1
ATOM 654 C CA . ILE A 1 86 ? 4.702 -11.251 -3.665 1.00 93.50 86 ILE A CA 1
ATOM 655 C C . ILE A 1 86 ? 4.600 -12.762 -3.923 1.00 93.50 86 ILE A C 1
ATOM 657 O O . ILE A 1 86 ? 4.378 -13.527 -2.988 1.00 93.50 86 ILE A O 1
ATOM 661 N N . SER A 1 87 ? 4.806 -13.219 -5.166 1.00 89.81 87 SER A N 1
ATOM 662 C CA . SER A 1 87 ? 4.745 -14.652 -5.510 1.00 89.81 87 SER A CA 1
ATOM 663 C C . SER A 1 87 ? 5.802 -15.497 -4.787 1.00 89.81 87 SER A C 1
ATOM 665 O O . SER A 1 87 ? 5.588 -16.680 -4.543 1.00 89.81 87 SER A O 1
ATOM 667 N N . LEU A 1 88 ? 6.922 -14.874 -4.407 1.00 90.88 88 LEU A N 1
ATOM 668 C CA . LEU A 1 88 ? 8.005 -15.476 -3.627 1.00 90.88 88 LEU A CA 1
ATOM 669 C C . LEU A 1 88 ? 7.846 -15.240 -2.113 1.00 90.88 88 LEU A C 1
ATOM 671 O O . LEU A 1 88 ? 8.778 -15.499 -1.355 1.00 90.88 88 LEU A O 1
ATOM 675 N N . ASN A 1 89 ? 6.694 -14.722 -1.670 1.00 91.44 89 ASN A N 1
ATOM 676 C CA . ASN A 1 89 ? 6.398 -14.355 -0.282 1.00 91.44 89 ASN A CA 1
ATOM 677 C C . ASN A 1 89 ? 7.391 -13.334 0.325 1.00 91.44 89 ASN A C 1
ATOM 679 O O . ASN A 1 89 ? 7.589 -13.277 1.537 1.00 91.44 89 ASN A O 1
ATOM 683 N N . GLN A 1 90 ? 8.019 -12.504 -0.513 1.00 94.31 90 GLN A N 1
ATOM 684 C CA . GLN A 1 90 ? 8.953 -11.441 -0.120 1.00 94.31 90 GLN A CA 1
ATOM 685 C C . GLN A 1 90 ? 8.226 -10.091 -0.031 1.00 94.31 90 GLN A C 1
ATOM 687 O O . GLN A 1 90 ? 8.552 -9.140 -0.744 1.00 94.31 90 GLN A O 1
ATOM 692 N N . VAL A 1 91 ? 7.220 -10.012 0.843 1.00 96.25 91 VAL A N 1
ATOM 693 C CA . VAL A 1 91 ? 6.304 -8.861 0.944 1.00 96.25 91 VAL A CA 1
ATOM 694 C C . VAL A 1 91 ? 7.036 -7.552 1.269 1.00 96.25 91 VAL A C 1
ATOM 696 O O . VAL A 1 91 ? 6.771 -6.548 0.618 1.00 96.25 91 VAL A O 1
ATOM 699 N N . GLU A 1 92 ? 8.017 -7.557 2.180 1.00 96.56 92 GLU A N 1
ATOM 700 C CA . GLU A 1 92 ? 8.795 -6.347 2.514 1.00 96.56 92 GLU A CA 1
ATOM 701 C C . GLU A 1 92 ? 9.479 -5.726 1.289 1.00 96.56 92 GLU A C 1
ATOM 703 O O . GLU A 1 92 ? 9.484 -4.509 1.122 1.00 96.56 92 GLU A O 1
ATOM 708 N N . LYS A 1 93 ? 10.028 -6.549 0.385 1.00 96.12 93 LYS A N 1
ATOM 709 C CA . LYS A 1 93 ? 10.675 -6.039 -0.833 1.00 96.12 93 LYS A CA 1
ATOM 710 C C . LYS A 1 93 ? 9.661 -5.424 -1.792 1.00 96.12 93 LYS A C 1
ATOM 712 O O . LYS A 1 93 ? 9.953 -4.405 -2.406 1.00 96.12 93 LYS A O 1
ATOM 717 N N . ALA A 1 94 ? 8.471 -6.017 -1.892 1.00 96.88 94 ALA A N 1
ATOM 718 C CA . ALA A 1 94 ? 7.377 -5.455 -2.674 1.00 96.88 94 ALA A CA 1
ATOM 719 C C . ALA A 1 94 ? 6.931 -4.089 -2.118 1.00 96.88 94 ALA A C 1
ATOM 721 O O . ALA A 1 94 ? 6.758 -3.142 -2.880 1.00 96.88 94 ALA A O 1
ATOM 722 N N . ILE A 1 95 ? 6.820 -3.969 -0.791 1.00 97.88 95 ILE A N 1
ATOM 723 C CA . ILE A 1 95 ? 6.487 -2.707 -0.116 1.00 97.88 95 ILE A CA 1
ATOM 724 C C . ILE A 1 95 ? 7.570 -1.654 -0.360 1.00 97.88 95 ILE A C 1
ATOM 726 O O . ILE A 1 95 ? 7.242 -0.524 -0.702 1.00 97.88 95 ILE A O 1
ATOM 730 N N . ASN A 1 96 ? 8.851 -2.013 -0.255 1.00 96.81 96 ASN A N 1
ATOM 731 C CA . ASN A 1 96 ? 9.948 -1.072 -0.493 1.00 96.81 96 ASN A CA 1
ATOM 732 C C . ASN A 1 96 ? 9.933 -0.503 -1.917 1.00 96.81 96 ASN A C 1
ATOM 734 O O . ASN A 1 96 ? 10.249 0.669 -2.105 1.00 96.81 96 ASN A O 1
ATOM 738 N N . ILE A 1 97 ? 9.539 -1.305 -2.913 1.00 94.62 97 ILE A N 1
ATOM 739 C CA . ILE A 1 97 ? 9.350 -0.793 -4.274 1.00 94.62 97 ILE A CA 1
ATOM 740 C C . ILE A 1 97 ? 8.192 0.200 -4.302 1.00 94.62 97 ILE A C 1
ATOM 742 O O . ILE A 1 97 ? 8.390 1.304 -4.795 1.00 94.62 97 ILE A O 1
ATOM 746 N N . LEU A 1 98 ? 7.027 -0.140 -3.738 1.00 96.12 98 LEU A N 1
ATOM 747 C CA . LEU A 1 98 ? 5.881 0.776 -3.682 1.00 96.12 98 LEU A CA 1
ATOM 748 C C . LEU A 1 98 ? 6.248 2.111 -3.011 1.00 96.12 98 LEU A C 1
ATOM 750 O O . LEU A 1 98 ? 5.921 3.165 -3.541 1.00 96.12 98 LEU A O 1
ATOM 754 N N . LEU A 1 99 ? 6.984 2.071 -1.898 1.00 95.25 99 LEU A N 1
ATOM 755 C CA . LEU A 1 99 ? 7.451 3.262 -1.178 1.00 95.25 99 LEU A CA 1
ATOM 756 C C . LEU A 1 99 ? 8.442 4.121 -1.980 1.00 95.25 99 LEU A C 1
ATOM 758 O O . LEU A 1 99 ? 8.624 5.292 -1.661 1.00 95.25 99 LEU A O 1
ATOM 762 N N . SER A 1 100 ? 9.092 3.556 -3.000 1.00 92.12 100 SER A N 1
ATOM 763 C CA . SER A 1 100 ? 9.991 4.290 -3.899 1.00 92.12 100 SER A CA 1
ATOM 764 C C . SER A 1 100 ? 9.282 4.910 -5.107 1.00 92.12 100 SER A C 1
ATOM 766 O O . SER A 1 100 ? 9.895 5.686 -5.841 1.00 92.12 100 SER A O 1
ATOM 768 N N . LEU A 1 101 ? 8.011 4.564 -5.340 1.00 88.88 101 LEU A N 1
ATOM 769 C CA . LEU A 1 101 ? 7.231 5.109 -6.446 1.00 88.88 101 LEU A CA 1
ATOM 770 C C . LEU A 1 101 ? 6.662 6.482 -6.094 1.00 88.88 101 LEU A C 1
ATOM 772 O O . LEU A 1 101 ? 6.303 6.762 -4.954 1.00 88.88 101 LEU A O 1
ATOM 776 N N . ASN A 1 102 ? 6.542 7.328 -7.115 1.00 86.44 102 ASN A N 1
ATOM 777 C CA . ASN A 1 102 ? 5.869 8.612 -6.996 1.00 86.44 102 ASN A CA 1
ATOM 778 C C . ASN A 1 102 ? 4.404 8.477 -7.428 1.00 86.44 102 ASN A C 1
ATOM 780 O O . ASN A 1 102 ? 4.135 8.267 -8.613 1.00 86.44 102 ASN A O 1
ATOM 784 N N . TRP A 1 103 ? 3.476 8.639 -6.485 1.00 90.88 103 TRP A N 1
ATOM 785 C CA . TRP A 1 103 ? 2.036 8.626 -6.744 1.00 90.88 103 TRP A CA 1
ATOM 786 C C . TRP A 1 103 ? 1.588 9.724 -7.718 1.00 90.88 103 TRP A C 1
ATOM 788 O O . TRP A 1 103 ? 0.766 9.435 -8.579 1.00 90.88 103 TRP A O 1
ATOM 798 N N . ASP A 1 104 ? 2.201 10.913 -7.695 1.00 84.94 104 ASP A N 1
ATOM 799 C CA . ASP A 1 104 ? 1.832 12.005 -8.615 1.00 84.94 104 ASP A CA 1
ATOM 800 C C . ASP A 1 104 ? 2.170 11.689 -10.082 1.00 84.94 104 ASP A C 1
ATOM 802 O O . ASP A 1 104 ? 1.615 12.270 -11.007 1.00 84.94 104 ASP A O 1
ATOM 806 N N . THR A 1 105 ? 3.130 10.791 -10.323 1.00 83.12 105 THR A N 1
ATOM 807 C CA . THR A 1 105 ? 3.557 10.416 -11.685 1.00 83.12 105 THR A CA 1
ATOM 808 C C . THR A 1 105 ? 3.008 9.057 -12.111 1.00 83.12 105 THR A C 1
ATOM 810 O O . THR A 1 105 ? 2.753 8.834 -13.291 1.00 83.12 105 THR A O 1
ATOM 813 N N . TYR A 1 106 ? 2.844 8.133 -11.163 1.00 84.12 106 TYR A N 1
ATOM 814 C CA . TYR A 1 106 ? 2.520 6.731 -11.422 1.00 84.12 106 TYR A CA 1
ATOM 815 C C . TYR A 1 106 ? 1.329 6.238 -10.581 1.00 84.12 106 TYR A C 1
ATOM 817 O O . TYR A 1 106 ? 1.268 5.053 -10.252 1.00 84.12 106 TYR A O 1
ATOM 825 N N . GLY A 1 107 ? 0.376 7.113 -10.241 1.00 86.06 107 GLY A N 1
ATOM 826 C CA . GLY A 1 107 ? -0.720 6.841 -9.299 1.00 86.06 107 GLY A CA 1
ATOM 827 C C . GLY A 1 107 ? -1.493 5.548 -9.568 1.00 86.06 107 GLY A C 1
ATOM 828 O O . GLY A 1 107 ? -1.601 4.701 -8.681 1.00 86.06 107 GLY A O 1
ATOM 829 N N . ALA A 1 108 ? -1.901 5.303 -10.817 1.00 86.38 108 ALA A N 1
ATOM 830 C CA . ALA A 1 108 ? -2.578 4.059 -11.196 1.00 86.38 108 ALA A CA 1
ATOM 831 C C . ALA A 1 108 ? -1.728 2.799 -10.916 1.00 86.38 108 ALA A C 1
ATOM 833 O O . ALA A 1 108 ? -2.239 1.783 -10.441 1.00 86.38 108 ALA A O 1
ATOM 834 N N . MET A 1 109 ? -0.416 2.855 -11.170 1.00 85.06 109 MET A N 1
ATOM 835 C CA . MET A 1 109 ? 0.503 1.744 -10.897 1.00 85.06 109 MET A CA 1
ATOM 836 C C . MET A 1 109 ? 0.721 1.553 -9.392 1.00 85.06 109 MET A C 1
ATOM 838 O O . MET A 1 109 ? 0.751 0.410 -8.922 1.00 85.06 109 MET A O 1
ATOM 842 N N . CYS A 1 110 ? 0.846 2.647 -8.636 1.00 93.19 110 CYS A N 1
ATOM 843 C CA . CYS A 1 110 ? 0.954 2.615 -7.181 1.00 93.19 110 CYS A CA 1
ATOM 844 C C . CYS A 1 110 ? -0.284 1.969 -6.555 1.00 93.19 110 CYS A C 1
ATOM 846 O O . CYS A 1 110 ? -0.150 1.041 -5.757 1.00 93.19 110 CYS A O 1
ATOM 848 N N . LEU A 1 111 ? -1.481 2.370 -6.986 1.00 95.31 111 LEU A N 1
ATOM 849 C CA . LEU A 1 111 ? -2.731 1.809 -6.489 1.00 95.31 111 LEU A CA 1
ATOM 850 C C . LEU A 1 111 ? -2.872 0.318 -6.815 1.00 95.31 111 LEU A C 1
ATOM 852 O O . LEU A 1 111 ? -3.170 -0.487 -5.930 1.00 95.31 111 LEU A O 1
ATOM 856 N N . LEU A 1 112 ? -2.627 -0.083 -8.067 1.00 93.00 112 LEU A N 1
ATOM 857 C CA . LEU A 1 112 ? -2.667 -1.498 -8.459 1.00 93.00 112 LEU A CA 1
ATOM 858 C C . LEU A 1 112 ? -1.683 -2.335 -7.631 1.00 93.00 112 LEU A C 1
ATOM 860 O O . LEU A 1 112 ? -2.004 -3.446 -7.194 1.00 93.00 112 LEU A O 1
ATOM 864 N N . SER A 1 113 ? -0.494 -1.790 -7.384 1.00 94.56 113 SER A N 1
ATOM 865 C CA . SER A 1 113 ? 0.534 -2.418 -6.558 1.00 94.56 113 SER A CA 1
ATOM 866 C C . SER A 1 113 ? 0.100 -2.536 -5.096 1.00 94.56 113 SER A C 1
ATOM 868 O O . SER A 1 113 ? 0.208 -3.620 -4.516 1.00 94.56 113 SER A O 1
ATOM 870 N N . LEU A 1 114 ? -0.463 -1.470 -4.522 1.00 97.81 114 LEU A N 1
ATOM 871 C CA . LEU A 1 114 ? -1.012 -1.451 -3.168 1.00 97.81 114 LEU A CA 1
ATOM 872 C C . LEU A 1 114 ? -2.131 -2.486 -3.009 1.00 97.81 114 LEU A C 1
ATOM 874 O O . LEU A 1 114 ? -2.084 -3.295 -2.082 1.00 97.81 114 LEU A O 1
ATOM 878 N N . HIS A 1 115 ? -3.079 -2.554 -3.947 1.00 96.75 115 HIS A N 1
ATOM 879 C CA . HIS A 1 115 ? -4.122 -3.581 -3.944 1.00 96.75 115 HIS A CA 1
ATOM 880 C C . HIS A 1 115 ? -3.546 -4.996 -4.002 1.00 96.75 115 HIS A C 1
ATOM 882 O O . HIS A 1 115 ? -4.021 -5.877 -3.281 1.00 96.75 115 HIS A O 1
ATOM 888 N N . ARG A 1 116 ? -2.539 -5.250 -4.850 1.00 95.12 116 ARG A N 1
ATOM 889 C CA . ARG A 1 116 ? -1.893 -6.570 -4.943 1.00 95.12 116 ARG A CA 1
ATOM 890 C C . ARG A 1 116 ? -1.237 -6.959 -3.617 1.00 95.12 116 ARG A C 1
ATOM 892 O O . ARG A 1 116 ? -1.467 -8.075 -3.147 1.00 95.12 116 ARG A O 1
ATOM 899 N N . ILE A 1 117 ? -0.479 -6.045 -3.006 1.00 98.06 117 ILE A N 1
ATOM 900 C CA . ILE A 1 117 ? 0.165 -6.257 -1.702 1.00 98.06 117 ILE A CA 1
ATOM 901 C C . ILE A 1 117 ? -0.899 -6.523 -0.634 1.00 98.06 117 ILE A C 1
ATOM 903 O O . ILE A 1 117 ? -0.874 -7.572 0.010 1.00 98.06 117 ILE A O 1
ATOM 907 N N . ALA A 1 118 ? -1.876 -5.626 -0.491 1.00 97.88 118 ALA A N 1
ATOM 908 C CA . ALA A 1 118 ? -2.895 -5.720 0.544 1.00 97.88 118 ALA A CA 1
ATOM 909 C C . ALA A 1 118 ? -3.717 -7.009 0.418 1.00 97.88 118 ALA A C 1
ATOM 911 O O . ALA A 1 118 ? -3.870 -7.751 1.386 1.00 97.88 118 ALA A O 1
ATOM 912 N N . ASN A 1 119 ? -4.184 -7.347 -0.789 1.00 97.31 119 ASN A N 1
ATOM 913 C CA . ASN A 1 119 ? -4.938 -8.578 -1.030 1.00 97.31 119 ASN A CA 1
ATOM 914 C C . ASN A 1 119 ? -4.133 -9.841 -0.731 1.00 97.31 119 ASN A C 1
ATOM 916 O O . ASN A 1 119 ? -4.710 -10.830 -0.277 1.00 97.31 119 ASN A O 1
ATOM 920 N N . HIS A 1 120 ? -2.829 -9.832 -1.007 1.00 96.69 120 HIS A N 1
ATOM 921 C CA . HIS A 1 120 ? -1.969 -10.947 -0.650 1.00 96.69 120 HIS A CA 1
ATOM 922 C C . HIS A 1 120 ? -1.849 -11.082 0.869 1.00 96.69 120 HIS A C 1
ATOM 924 O O . HIS A 1 120 ? -2.081 -12.168 1.393 1.00 96.69 120 HIS A O 1
ATOM 930 N N . VAL A 1 121 ? -1.567 -9.984 1.577 1.00 97.06 121 VAL A N 1
ATOM 931 C CA . VAL A 1 121 ? -1.403 -9.988 3.038 1.00 97.06 121 VAL A CA 1
ATOM 932 C C . VAL A 1 121 ? -2.706 -10.357 3.754 1.00 97.06 121 VAL A C 1
ATOM 934 O O . VAL A 1 121 ? -2.687 -11.197 4.648 1.00 97.06 121 VAL A O 1
ATOM 937 N N . PHE A 1 122 ? -3.859 -9.841 3.315 1.00 96.81 122 PHE A N 1
ATOM 938 C CA . PHE A 1 122 ? -5.164 -10.170 3.908 1.00 96.81 122 PHE A CA 1
ATOM 939 C C . PHE A 1 122 ? -5.545 -11.655 3.813 1.00 96.81 122 PHE A C 1
ATOM 941 O O . PHE A 1 122 ? -6.372 -12.119 4.600 1.00 96.81 122 PHE A O 1
ATOM 948 N N . LYS A 1 123 ? -4.994 -12.396 2.843 1.00 95.50 123 LYS A N 1
ATOM 949 C CA . LYS A 1 123 ? -5.227 -13.842 2.692 1.00 95.50 123 LYS A CA 1
ATOM 950 C C . LYS A 1 123 ? -4.370 -14.684 3.637 1.00 95.50 123 LYS A C 1
ATOM 952 O O . LYS A 1 123 ? -4.618 -15.880 3.763 1.00 95.50 123 LYS A O 1
ATOM 957 N N . GLN A 1 124 ? -3.362 -14.089 4.268 1.00 93.69 124 GLN A N 1
ATOM 958 C CA . GLN A 1 124 ? -2.475 -14.791 5.183 1.00 93.69 124 GLN A CA 1
ATOM 959 C C . GLN A 1 124 ? -3.076 -14.883 6.598 1.00 93.69 124 GLN A C 1
ATOM 961 O O . GLN A 1 124 ? -4.020 -14.155 6.925 1.00 93.69 124 GLN A O 1
ATOM 966 N N . PRO A 1 125 ? -2.551 -15.780 7.454 1.00 93.69 125 PRO A N 1
ATOM 967 C CA . PRO A 1 125 ? -2.927 -15.827 8.861 1.00 93.69 125 PRO A CA 1
ATOM 968 C C . PRO A 1 125 ? -2.713 -14.481 9.560 1.00 93.69 125 PRO A C 1
ATOM 970 O O . PRO A 1 125 ? -1.779 -13.742 9.243 1.00 93.69 125 PRO A O 1
ATOM 973 N N . LEU A 1 126 ? -3.583 -14.194 10.530 1.00 92.81 126 LEU A N 1
ATOM 974 C CA . LEU A 1 126 ? -3.511 -12.982 11.339 1.00 92.81 126 LEU A CA 1
ATOM 975 C C . LEU A 1 126 ? -2.180 -12.916 12.099 1.00 92.81 126 LEU A C 1
ATOM 977 O O . LEU A 1 126 ? -1.689 -13.933 12.588 1.00 92.81 126 LEU A O 1
ATOM 981 N N . GLY A 1 127 ? -1.602 -11.721 12.208 1.00 93.00 127 GLY A N 1
ATOM 982 C CA . GLY A 1 127 ? -0.341 -11.529 12.916 1.00 93.00 127 GLY A CA 1
ATOM 983 C C . GLY A 1 127 ? 0.167 -10.093 12.869 1.00 93.00 127 GLY A C 1
ATOM 984 O O . GLY A 1 127 ? -0.130 -9.346 11.937 1.00 93.00 127 GLY A O 1
ATOM 985 N N . THR A 1 128 ? 0.971 -9.729 13.867 1.00 94.06 128 THR A N 1
ATOM 986 C CA . THR A 1 128 ? 1.545 -8.383 14.046 1.00 94.06 128 THR A CA 1
ATOM 987 C C . THR A 1 128 ? 2.448 -7.964 12.888 1.00 94.06 128 THR A C 1
ATOM 989 O O . THR A 1 128 ? 2.419 -6.810 12.471 1.00 94.06 128 THR A O 1
ATOM 992 N N . GLU A 1 129 ? 3.194 -8.909 12.320 1.00 95.25 129 GLU A N 1
ATOM 993 C CA . GLU A 1 129 ? 4.022 -8.690 11.130 1.00 95.25 129 GLU A CA 1
ATOM 994 C C . GLU A 1 129 ? 3.177 -8.272 9.918 1.00 95.25 129 GLU A C 1
ATOM 996 O O . GLU A 1 129 ? 3.523 -7.357 9.175 1.00 95.25 129 GLU A O 1
ATOM 1001 N N . ARG A 1 130 ? 2.012 -8.904 9.744 1.00 95.31 130 ARG A N 1
ATOM 1002 C CA . ARG A 1 130 ? 1.089 -8.595 8.643 1.00 95.31 130 ARG A CA 1
ATOM 1003 C C . ARG A 1 130 ? 0.432 -7.233 8.823 1.00 95.31 130 ARG A C 1
ATOM 1005 O O . ARG A 1 130 ? 0.218 -6.523 7.846 1.00 95.31 130 ARG A O 1
ATOM 1012 N N . GLU A 1 131 ? 0.157 -6.845 10.066 1.00 96.38 131 GLU A N 1
ATOM 1013 C CA . GLU A 1 131 ? -0.310 -5.492 10.374 1.00 96.38 131 GLU A CA 1
ATOM 1014 C C . GLU A 1 131 ? 0.731 -4.440 10.017 1.00 96.38 131 GLU A C 1
ATOM 1016 O O . GLU A 1 131 ? 0.388 -3.444 9.389 1.00 96.38 131 GLU A O 1
ATOM 1021 N N . LEU A 1 132 ? 1.997 -4.671 10.383 1.00 96.75 132 LEU A N 1
ATOM 1022 C CA . LEU A 1 132 ? 3.087 -3.754 10.064 1.00 96.75 132 LEU A CA 1
ATOM 1023 C C . LEU A 1 132 ? 3.262 -3.613 8.546 1.00 96.75 132 LEU A C 1
ATOM 1025 O O . LEU A 1 132 ? 3.437 -2.505 8.048 1.00 96.75 132 LEU A O 1
ATOM 1029 N N . GLN A 1 133 ? 3.159 -4.717 7.808 1.00 97.62 133 GLN A N 1
ATOM 1030 C CA . GLN A 1 133 ? 3.197 -4.724 6.344 1.00 97.62 133 GLN A CA 1
ATOM 1031 C C . GLN A 1 133 ? 2.088 -3.885 5.717 1.00 97.62 133 GLN A C 1
ATOM 1033 O O . GLN A 1 133 ? 2.361 -3.049 4.856 1.00 97.62 133 GLN A O 1
ATOM 1038 N N . LEU A 1 134 ? 0.843 -4.083 6.156 1.00 98.00 134 LEU A N 1
ATOM 1039 C CA . LEU A 1 134 ? -0.297 -3.307 5.667 1.00 98.00 134 LEU A CA 1
ATOM 1040 C C . LEU A 1 134 ? -0.154 -1.826 6.020 1.00 98.00 134 LEU A C 1
ATOM 1042 O O . LEU A 1 134 ? -0.357 -0.982 5.154 1.00 98.00 134 LEU A O 1
ATOM 1046 N N . GLN A 1 135 ? 0.266 -1.519 7.248 1.00 96.88 135 GLN A N 1
ATOM 1047 C CA . GLN A 1 135 ? 0.495 -0.149 7.695 1.00 96.88 135 GLN A CA 1
ATOM 1048 C C . GLN A 1 135 ? 1.573 0.549 6.856 1.00 96.88 135 GLN A C 1
ATOM 1050 O O . GLN A 1 135 ? 1.344 1.655 6.376 1.00 96.88 135 GLN A O 1
ATOM 1055 N N . LYS A 1 136 ? 2.724 -0.098 6.621 1.00 97.44 136 LYS A 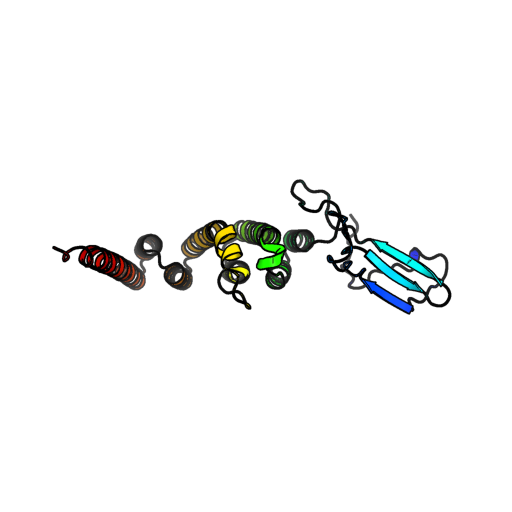N 1
ATOM 1056 C CA . LYS A 1 136 ? 3.786 0.450 5.760 1.00 97.44 136 LYS A CA 1
ATOM 1057 C C . LYS A 1 136 ? 3.301 0.663 4.325 1.00 97.44 136 LYS A C 1
ATOM 1059 O O . LYS A 1 136 ? 3.593 1.697 3.736 1.00 97.44 136 LYS A O 1
ATOM 1064 N N . ALA A 1 137 ? 2.569 -0.299 3.762 1.00 97.81 137 ALA A N 1
ATOM 1065 C CA . ALA A 1 137 ? 2.061 -0.201 2.396 1.00 97.81 137 ALA A CA 1
ATOM 1066 C C . ALA A 1 137 ? 1.054 0.952 2.241 1.00 97.81 137 ALA A C 1
ATOM 1068 O O . ALA A 1 137 ? 1.195 1.763 1.328 1.00 97.81 137 ALA A O 1
ATOM 1069 N N . LEU A 1 138 ? 0.081 1.061 3.152 1.00 97.75 138 LEU A N 1
ATOM 1070 C CA . LEU A 1 138 ? -0.896 2.158 3.186 1.00 97.75 138 LEU A CA 1
ATOM 1071 C C . LEU A 1 138 ? -0.230 3.516 3.436 1.00 97.75 138 LEU A C 1
ATOM 1073 O O . LEU A 1 138 ? -0.618 4.517 2.836 1.00 97.75 138 LEU A O 1
ATOM 1077 N N . GLY A 1 139 ? 0.827 3.537 4.252 1.00 96.06 139 GLY A N 1
ATOM 1078 C CA . GLY A 1 139 ? 1.642 4.724 4.501 1.00 96.06 139 GLY A CA 1
ATOM 1079 C C . GLY A 1 139 ? 2.252 5.332 3.237 1.00 96.06 139 GLY A C 1
ATOM 1080 O O . GLY A 1 139 ? 2.499 6.530 3.224 1.00 96.06 139 GLY A O 1
ATOM 1081 N N . SER A 1 140 ? 2.413 4.563 2.149 1.00 96.12 140 SER A N 1
ATOM 1082 C CA . SER A 1 140 ? 2.873 5.109 0.861 1.00 96.12 140 SER A CA 1
ATOM 1083 C C . SER A 1 140 ? 1.971 6.213 0.299 1.00 96.12 140 SER A C 1
ATOM 1085 O O . SER A 1 140 ? 2.461 7.037 -0.467 1.00 96.12 140 SER A O 1
ATOM 1087 N N . PHE A 1 141 ? 0.686 6.219 0.670 1.00 96.88 141 PHE A N 1
ATOM 1088 C CA . PHE A 1 141 ? -0.299 7.211 0.241 1.00 96.88 141 PHE A CA 1
ATOM 1089 C C . PHE A 1 141 ? -0.788 8.086 1.398 1.00 96.88 141 PHE A C 1
ATOM 1091 O O . PHE A 1 141 ? -0.889 9.292 1.239 1.00 96.88 141 PHE A O 1
ATOM 1098 N N . LEU A 1 142 ? -1.074 7.492 2.565 1.00 94.75 142 LEU A N 1
ATOM 1099 C CA . LEU A 1 142 ? -1.669 8.214 3.700 1.00 94.75 142 LEU A CA 1
ATOM 1100 C C . LEU A 1 142 ? -0.669 9.103 4.449 1.00 94.75 142 LEU A C 1
ATOM 1102 O O . LEU A 1 142 ? -1.049 10.126 5.007 1.00 94.75 142 LEU A O 1
ATOM 1106 N N . VAL A 1 143 ? 0.603 8.697 4.499 1.00 92.69 143 VAL A N 1
ATOM 1107 C CA . VAL A 1 143 ? 1.674 9.452 5.170 1.00 92.69 143 VAL A CA 1
ATOM 1108 C C . VAL A 1 143 ? 2.917 9.451 4.273 1.00 92.69 143 VAL A C 1
ATOM 1110 O O . VAL A 1 143 ? 3.948 8.856 4.608 1.00 92.69 143 VAL A O 1
ATOM 1113 N N . PRO A 1 144 ? 2.815 10.057 3.081 1.00 89.25 144 PRO A N 1
ATOM 1114 C CA . PRO A 1 144 ? 3.869 10.006 2.087 1.00 89.25 144 PRO A CA 1
ATOM 1115 C C . PRO A 1 144 ? 5.037 10.900 2.521 1.00 89.25 144 PRO A C 1
ATOM 1117 O O . PRO A 1 144 ? 4.857 11.942 3.150 1.00 89.25 144 PRO A O 1
ATOM 1120 N N . VAL A 1 145 ? 6.266 10.514 2.160 1.00 84.38 145 VAL A N 1
ATOM 1121 C CA . VAL A 1 145 ? 7.483 11.287 2.500 1.00 84.38 145 VAL A CA 1
ATOM 1122 C C . VAL A 1 145 ? 7.435 12.698 1.906 1.00 84.38 145 VAL A C 1
ATOM 1124 O O . VAL A 1 145 ? 7.923 13.653 2.507 1.00 84.38 145 VAL A O 1
ATOM 1127 N N . LYS A 1 146 ? 6.839 12.823 0.718 1.00 85.75 146 LYS A N 1
ATOM 1128 C CA . LYS A 1 146 ? 6.521 14.091 0.071 1.00 85.75 146 LYS A CA 1
ATOM 1129 C C . LYS A 1 146 ? 4.994 14.201 -0.015 1.00 85.75 146 LYS A C 1
ATOM 1131 O O . LYS A 1 146 ? 4.394 13.246 -0.503 1.00 85.75 146 LYS A O 1
ATOM 1136 N N . PRO A 1 147 ? 4.383 15.324 0.404 1.00 90.88 147 PRO A N 1
ATOM 1137 C CA . PRO A 1 147 ? 2.948 15.541 0.234 1.00 90.88 147 PRO A CA 1
ATOM 1138 C C . PRO A 1 147 ? 2.522 15.349 -1.225 1.00 90.88 147 PRO A C 1
ATOM 1140 O O . PRO A 1 147 ? 3.243 15.784 -2.130 1.00 90.88 147 PR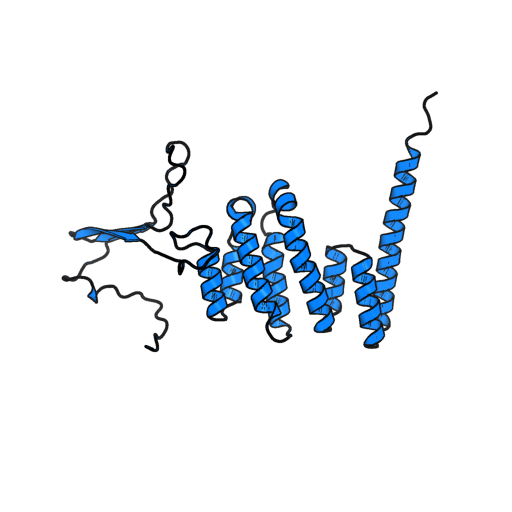O A O 1
ATOM 1143 N N . LEU A 1 148 ? 1.381 14.689 -1.425 1.00 92.00 148 LEU A N 1
ATOM 1144 C CA . LEU A 1 148 ? 0.796 14.458 -2.746 1.00 92.00 148 LEU A CA 1
ATOM 1145 C C . LEU A 1 148 ? 0.136 15.735 -3.263 1.00 92.00 148 LEU A C 1
ATOM 1147 O O . LEU A 1 148 ? -0.196 16.635 -2.487 1.00 92.00 148 LEU A O 1
ATOM 1151 N N . CYS A 1 149 ? -0.043 15.830 -4.580 1.00 92.19 149 CYS A N 1
ATOM 1152 C CA . CYS A 1 149 ? -0.875 16.890 -5.133 1.00 92.19 149 CYS A CA 1
ATOM 1153 C C . CYS A 1 149 ? -2.367 16.579 -4.940 1.00 92.19 149 CYS A C 1
ATOM 1155 O O . CYS A 1 149 ? -2.779 15.422 -4.828 1.00 92.19 149 CYS A O 1
ATOM 1157 N N . TYR A 1 150 ? -3.181 17.634 -4.922 1.00 93.50 150 TYR A N 1
ATOM 1158 C CA . TYR A 1 150 ? -4.619 17.541 -4.674 1.00 93.50 150 TYR A CA 1
ATOM 1159 C C . TYR A 1 150 ? -5.335 16.636 -5.689 1.00 93.50 150 TYR A C 1
ATOM 1161 O O . TYR A 1 150 ? -6.260 15.905 -5.336 1.00 93.50 150 TYR A O 1
ATOM 1169 N N . GLU A 1 151 ? -4.892 16.651 -6.947 1.00 93.25 151 GLU A N 1
ATOM 1170 C CA . GLU A 1 151 ? -5.445 15.813 -8.010 1.00 93.25 151 GLU A CA 1
ATOM 1171 C C . GLU A 1 151 ? -5.227 14.326 -7.711 1.00 93.25 151 GLU A C 1
ATOM 1173 O O . GLU A 1 151 ? -6.172 13.546 -7.794 1.00 93.25 151 GLU A O 1
ATOM 1178 N N . THR A 1 152 ? -4.017 13.947 -7.287 1.00 93.12 152 THR A N 1
ATOM 1179 C CA . THR A 1 152 ? -3.677 12.571 -6.893 1.00 93.12 152 THR A CA 1
ATOM 1180 C C . THR A 1 152 ? -4.500 12.117 -5.688 1.00 93.12 152 THR A C 1
ATOM 1182 O O . THR A 1 152 ? -5.019 10.999 -5.677 1.00 93.12 152 THR A O 1
ATOM 1185 N N . GLU A 1 153 ? -4.630 12.972 -4.669 1.00 94.44 153 GLU A N 1
ATOM 1186 C CA . GLU A 1 153 ? -5.426 12.666 -3.475 1.00 94.44 153 GLU A CA 1
ATOM 1187 C C . GLU A 1 153 ? -6.898 12.443 -3.829 1.00 94.44 153 GLU A C 1
ATOM 1189 O O . GLU A 1 153 ? -7.506 11.479 -3.366 1.00 94.44 153 GLU A O 1
ATOM 1194 N N . THR A 1 154 ? -7.448 13.289 -4.699 1.00 95.62 154 THR A N 1
ATOM 1195 C CA . THR A 1 154 ? -8.845 13.207 -5.140 1.00 95.62 154 THR A CA 1
ATOM 1196 C C . THR A 1 154 ? -9.094 11.994 -6.038 1.00 95.62 154 THR A C 1
ATOM 1198 O O . THR A 1 154 ? -10.129 11.347 -5.918 1.00 95.62 154 THR A O 1
ATOM 1201 N N . GLU A 1 155 ? -8.162 11.661 -6.935 1.00 95.12 155 GLU A N 1
ATOM 1202 C CA . GLU A 1 155 ? -8.336 10.566 -7.896 1.00 95.12 155 GLU A CA 1
ATOM 1203 C C . GLU A 1 155 ? -8.267 9.182 -7.233 1.00 95.12 155 GLU A C 1
ATOM 1205 O O . GLU A 1 155 ? -9.053 8.296 -7.572 1.00 95.12 155 GLU A O 1
ATOM 1210 N N . PHE A 1 156 ? -7.343 8.984 -6.286 1.00 96.38 156 PHE A N 1
ATOM 1211 C CA . PHE A 1 156 ? -7.074 7.661 -5.704 1.00 96.38 156 PHE A CA 1
ATOM 1212 C C . PHE A 1 156 ? -7.522 7.511 -4.244 1.00 96.38 156 PHE A C 1
ATOM 1214 O O . PHE A 1 156 ? -7.538 6.387 -3.731 1.00 96.38 156 PHE A O 1
ATOM 1221 N N . GLY A 1 157 ? -7.889 8.606 -3.571 1.00 96.31 157 GLY A N 1
ATOM 1222 C CA . GLY A 1 157 ? -8.189 8.636 -2.139 1.00 96.31 157 GLY A CA 1
ATOM 1223 C C . GLY A 1 157 ? -9.266 7.644 -1.715 1.00 96.31 157 GLY A C 1
ATOM 1224 O O . GLY A 1 157 ? -9.034 6.860 -0.796 1.00 96.31 157 GLY A O 1
ATOM 1225 N N . ASP A 1 158 ? -10.391 7.598 -2.430 1.00 96.44 158 ASP A N 1
ATOM 1226 C CA . ASP A 1 158 ? -11.502 6.686 -2.123 1.00 96.44 158 ASP A CA 1
ATOM 1227 C C . ASP A 1 158 ? -11.066 5.215 -2.175 1.00 96.44 158 ASP A C 1
ATOM 1229 O O . ASP A 1 158 ? -11.347 4.422 -1.274 1.00 96.44 158 ASP A O 1
ATOM 1233 N N . GLN A 1 159 ? -10.296 4.853 -3.203 1.00 97.56 159 GLN A N 1
ATOM 1234 C CA . GLN A 1 159 ? -9.830 3.481 -3.406 1.00 97.56 159 GLN A CA 1
ATOM 1235 C C . GLN A 1 159 ? -8.799 3.071 -2.352 1.00 97.56 159 GLN A C 1
ATOM 1237 O O . GLN A 1 159 ? -8.771 1.914 -1.927 1.00 97.56 159 GLN A O 1
ATOM 1242 N N . VAL A 1 160 ? -7.958 4.004 -1.898 1.00 97.56 160 VAL A N 1
ATOM 1243 C CA . VAL A 1 160 ? -7.050 3.762 -0.771 1.00 97.56 160 VAL A CA 1
ATOM 1244 C C . VAL A 1 160 ? -7.840 3.650 0.531 1.00 97.56 160 VAL A C 1
ATOM 1246 O O . VAL A 1 160 ? -7.565 2.748 1.325 1.00 97.56 160 VAL A O 1
ATOM 1249 N N . ASN A 1 161 ? -8.853 4.494 0.728 1.00 96.12 161 ASN A N 1
ATOM 1250 C CA . ASN A 1 161 ? -9.709 4.466 1.907 1.00 96.12 161 ASN A CA 1
ATOM 1251 C C . ASN A 1 161 ? -10.428 3.116 2.058 1.00 96.12 161 ASN A C 1
ATOM 1253 O O . ASN A 1 161 ? -10.427 2.548 3.148 1.00 96.12 161 ASN A O 1
ATOM 1257 N N . ASP A 1 162 ? -10.914 2.515 0.970 1.00 97.44 162 ASP A N 1
ATOM 1258 C CA . ASP A 1 162 ? -11.494 1.163 0.992 1.00 97.44 162 ASP A CA 1
ATOM 1259 C C . ASP A 1 162 ? -10.524 0.107 1.554 1.00 97.44 162 ASP A C 1
ATOM 1261 O O . ASP A 1 162 ? -10.900 -0.777 2.339 1.00 97.44 162 ASP A O 1
ATOM 1265 N N . ILE A 1 163 ? -9.242 0.187 1.180 1.00 98.00 163 ILE A N 1
ATOM 1266 C CA . ILE A 1 163 ? -8.201 -0.714 1.696 1.00 98.00 163 ILE A CA 1
ATOM 1267 C C . ILE A 1 163 ? -7.933 -0.415 3.177 1.00 98.00 163 ILE A C 1
ATOM 1269 O O . ILE A 1 163 ? -7.778 -1.352 3.967 1.00 98.00 163 ILE A O 1
ATOM 1273 N N . THR A 1 164 ? -7.914 0.861 3.562 1.00 97.81 164 THR A N 1
ATOM 1274 C CA . THR A 1 164 ? -7.731 1.319 4.947 1.00 97.81 164 THR A CA 1
ATOM 1275 C C . THR A 1 164 ? -8.859 0.831 5.857 1.00 97.81 164 THR A C 1
ATOM 1277 O O . THR A 1 164 ? -8.595 0.258 6.915 1.00 97.81 164 THR A O 1
ATOM 1280 N N . LEU A 1 165 ? -10.116 0.941 5.425 1.00 97.19 165 LEU A N 1
ATOM 1281 C CA . LEU A 1 165 ? -11.282 0.428 6.148 1.00 97.19 165 LEU A CA 1
ATOM 1282 C C . LEU A 1 165 ? -11.224 -1.095 6.298 1.00 97.19 165 LEU A C 1
ATOM 1284 O O . LEU A 1 165 ? -11.489 -1.655 7.367 1.00 97.19 165 LEU A O 1
ATOM 1288 N N . ARG A 1 166 ? -10.795 -1.800 5.249 1.00 97.44 166 ARG A N 1
ATOM 1289 C CA . ARG A 1 166 ? -10.561 -3.244 5.336 1.00 97.44 166 ARG A CA 1
ATOM 1290 C C . ARG A 1 166 ? -9.439 -3.586 6.320 1.00 97.44 166 ARG A C 1
ATOM 1292 O O . ARG A 1 166 ? -9.541 -4.590 7.030 1.00 97.44 166 ARG A O 1
ATOM 1299 N N . PHE A 1 167 ? -8.392 -2.765 6.392 1.00 98.00 167 PHE A N 1
ATOM 1300 C CA . PHE A 1 167 ? -7.324 -2.912 7.378 1.00 98.00 167 PHE A CA 1
ATOM 1301 C C . PHE A 1 167 ? -7.822 -2.671 8.808 1.00 98.00 167 PHE A C 1
ATOM 1303 O O . PHE A 1 167 ? -7.509 -3.468 9.691 1.00 98.00 167 PHE A O 1
ATOM 1310 N N . PHE A 1 168 ? -8.682 -1.677 9.034 1.00 97.81 168 PHE A N 1
ATOM 1311 C CA . PHE A 1 168 ? -9.338 -1.465 10.326 1.00 97.81 168 PHE A CA 1
ATOM 1312 C C . PHE A 1 168 ? -10.078 -2.726 10.803 1.00 97.81 168 PHE A C 1
ATOM 1314 O O . PHE A 1 168 ? -9.837 -3.228 11.902 1.00 97.81 168 PHE A O 1
ATOM 1321 N N . HIS A 1 169 ? -10.911 -3.322 9.947 1.00 96.62 169 HIS A N 1
ATOM 1322 C CA . HIS A 1 169 ? -11.608 -4.569 10.275 1.00 96.62 169 HIS A CA 1
ATOM 1323 C C . HIS A 1 169 ? -10.660 -5.746 10.523 1.00 96.62 169 HIS A C 1
ATOM 1325 O O . HIS A 1 169 ? -10.919 -6.596 11.381 1.00 96.62 169 HIS A O 1
ATOM 1331 N N . TYR A 1 170 ? -9.548 -5.800 9.793 1.00 96.88 170 TYR A N 1
ATOM 1332 C CA . TYR A 1 170 ? -8.506 -6.791 10.023 1.00 96.88 170 TYR A CA 1
ATOM 1333 C C . TYR A 1 170 ? -7.874 -6.644 11.419 1.00 96.88 170 TYR A C 1
ATOM 1335 O O . TYR A 1 170 ? -7.707 -7.652 12.108 1.00 96.88 170 TYR A O 1
ATOM 1343 N N . LEU A 1 171 ? -7.604 -5.414 11.873 1.00 97.00 171 LEU A N 1
ATOM 1344 C CA . LEU A 1 171 ? -7.094 -5.135 13.222 1.00 97.00 171 LEU A CA 1
ATOM 1345 C C . LEU A 1 171 ? -8.086 -5.559 14.308 1.00 97.00 171 LEU A C 1
ATOM 1347 O O . LEU A 1 171 ? -7.684 -6.207 15.277 1.00 97.00 171 LEU A O 1
ATOM 1351 N N . LEU A 1 172 ? -9.382 -5.276 14.120 1.00 95.94 172 LEU A N 1
ATOM 1352 C CA . LEU A 1 172 ? -10.433 -5.740 15.033 1.00 95.94 172 LEU A CA 1
ATOM 1353 C C . LEU A 1 172 ? -10.455 -7.268 15.141 1.00 95.94 172 LEU A C 1
ATOM 1355 O O . LEU A 1 172 ? -10.581 -7.816 16.236 1.00 95.94 172 LEU A O 1
ATOM 1359 N N . ARG A 1 173 ? -10.297 -7.974 14.013 1.00 94.88 173 ARG A N 1
ATOM 1360 C CA . ARG A 1 173 ? -10.250 -9.443 13.996 1.00 94.88 173 ARG A CA 1
ATOM 1361 C C . ARG A 1 173 ? -9.012 -9.989 14.709 1.00 94.88 173 ARG A C 1
ATOM 1363 O O . ARG A 1 173 ? -9.103 -11.045 15.328 1.00 94.88 173 ARG A O 1
ATOM 1370 N N . ASN A 1 174 ? -7.882 -9.283 14.637 1.00 94.31 174 ASN A N 1
ATOM 1371 C CA . ASN A 1 174 ? -6.653 -9.656 15.341 1.00 94.31 174 ASN A CA 1
ATOM 1372 C C . ASN A 1 174 ? -6.602 -9.174 16.805 1.00 94.31 174 ASN A C 1
ATOM 1374 O O . ASN A 1 174 ? -5.597 -9.386 17.477 1.00 94.31 174 ASN A O 1
ATOM 1378 N N . LYS A 1 175 ? -7.666 -8.527 17.307 1.00 94.00 175 LYS A N 1
ATOM 1379 C CA . LYS A 1 175 ? -7.728 -7.906 18.644 1.00 94.00 175 LYS A CA 1
ATOM 1380 C C . LYS A 1 175 ? -6.653 -6.840 18.895 1.00 94.00 175 LYS A C 1
ATOM 1382 O O . LYS A 1 175 ? -6.317 -6.538 20.038 1.00 94.00 175 LYS A O 1
ATOM 1387 N N . SER A 1 176 ? -6.131 -6.228 17.836 1.00 95.06 176 SER A N 1
ATOM 1388 C CA . SER A 1 176 ? -5.148 -5.143 17.919 1.00 95.06 176 SER A CA 1
ATOM 1389 C C . SER A 1 176 ? -5.848 -3.803 18.109 1.00 95.06 176 SER A C 1
ATOM 1391 O O . SER A 1 176 ? -5.750 -2.897 17.278 1.00 95.06 176 SER A O 1
ATOM 1393 N N . TYR A 1 177 ? -6.597 -3.687 19.203 1.00 95.19 177 TYR A N 1
ATOM 1394 C CA . TYR A 1 177 ? -7.544 -2.597 19.385 1.00 95.19 177 TYR A CA 1
ATOM 1395 C C . TYR A 1 177 ? -6.901 -1.216 19.492 1.00 95.19 177 TYR A C 1
ATOM 1397 O O . TYR A 1 177 ? -7.423 -0.276 18.909 1.00 95.19 177 TYR A O 1
ATOM 1405 N N . ASN A 1 178 ? -5.733 -1.099 20.126 1.00 94.00 178 ASN A N 1
ATOM 1406 C CA . ASN A 1 178 ? -5.004 0.172 20.202 1.00 94.00 178 ASN A CA 1
ATOM 1407 C C . ASN A 1 178 ? -4.654 0.713 18.809 1.00 94.00 178 ASN A C 1
ATOM 1409 O O . ASN A 1 178 ? -4.825 1.896 18.537 1.00 94.00 178 ASN A O 1
ATOM 1413 N N . LYS A 1 179 ? -4.224 -0.167 17.894 1.00 94.88 179 LYS A N 1
ATOM 1414 C CA . LYS A 1 179 ? -3.928 0.222 16.509 1.00 94.88 179 LYS A CA 1
ATOM 1415 C C . LYS A 1 179 ? -5.200 0.590 15.749 1.00 94.88 179 LYS A C 1
ATOM 1417 O O . LYS A 1 179 ? -5.187 1.550 14.990 1.00 94.88 179 LYS A O 1
ATOM 1422 N N . ALA A 1 180 ? -6.285 -0.162 15.954 1.00 96.38 180 ALA A N 1
ATOM 1423 C CA . ALA A 1 180 ? -7.579 0.151 15.350 1.00 96.38 180 ALA A CA 1
ATOM 1424 C C . ALA A 1 180 ? -8.108 1.508 15.842 1.00 96.38 180 ALA A C 1
ATOM 1426 O O . ALA A 1 180 ? -8.618 2.285 15.045 1.00 96.38 180 ALA A O 1
ATOM 1427 N N . PHE A 1 181 ? -7.927 1.813 17.129 1.00 96.06 181 PHE A N 1
ATOM 1428 C CA . PHE A 1 181 ? -8.292 3.089 17.734 1.00 96.06 181 PHE A CA 1
ATOM 1429 C C . PHE A 1 181 ? -7.491 4.247 17.132 1.00 96.06 181 PHE A C 1
ATOM 1431 O O . PHE A 1 181 ? -8.088 5.229 16.705 1.00 96.06 181 PHE A O 1
ATOM 1438 N N . SER A 1 182 ? -6.161 4.121 17.028 1.00 95.19 182 SER A N 1
ATOM 1439 C CA . SER A 1 182 ? -5.326 5.126 16.353 1.00 95.19 182 SER A CA 1
ATOM 1440 C C . SER A 1 182 ? -5.758 5.344 14.903 1.00 95.19 182 SER A C 1
ATOM 1442 O O . SER A 1 182 ? -5.947 6.481 14.495 1.00 95.19 182 SER A O 1
ATOM 1444 N N . LEU A 1 183 ? -6.016 4.266 14.156 1.00 95.38 183 LEU A N 1
ATOM 1445 C CA . LEU A 1 183 ? -6.473 4.370 12.771 1.00 95.38 183 LEU A CA 1
ATOM 1446 C C . LEU A 1 183 ? -7.844 5.060 12.654 1.00 95.38 183 LEU A C 1
ATOM 1448 O O . LEU A 1 183 ? -8.066 5.829 11.726 1.00 95.38 183 LEU A O 1
ATOM 1452 N N . ALA A 1 184 ? -8.760 4.815 13.595 1.00 95.00 184 ALA A N 1
ATOM 1453 C CA . AL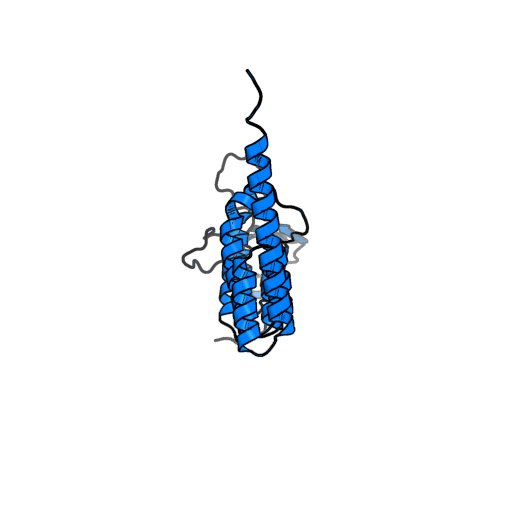A A 1 184 ? -10.054 5.495 13.634 1.00 95.00 184 ALA A CA 1
ATOM 1454 C C . ALA A 1 184 ? -9.925 6.991 13.967 1.00 95.00 184 ALA A C 1
ATOM 1456 O O . ALA A 1 184 ? -10.721 7.782 13.466 1.00 95.00 184 ALA A O 1
ATOM 1457 N N . ILE A 1 185 ? -8.922 7.393 14.761 1.00 94.19 185 ILE A N 1
ATOM 1458 C CA . ILE A 1 185 ? -8.595 8.814 14.968 1.00 94.19 185 ILE A CA 1
ATOM 1459 C C . ILE A 1 185 ? -8.139 9.443 13.653 1.00 94.19 185 ILE A C 1
ATOM 1461 O O . ILE A 1 185 ? -8.630 10.512 13.308 1.00 94.19 185 ILE A O 1
ATOM 1465 N N . ASP A 1 186 ? -7.234 8.780 12.929 1.00 92.31 186 ASP A N 1
ATOM 1466 C CA . ASP A 1 186 ? -6.668 9.310 11.684 1.00 92.31 186 ASP A CA 1
ATOM 1467 C C . ASP A 1 186 ? -7.743 9.485 10.596 1.00 92.31 186 ASP A C 1
ATOM 1469 O O . ASP A 1 186 ? -7.739 10.480 9.876 1.00 92.31 186 ASP A O 1
ATOM 1473 N N . ILE A 1 187 ? -8.692 8.545 10.503 1.00 92.44 187 ILE A N 1
ATOM 1474 C CA . ILE A 1 187 ? -9.844 8.628 9.583 1.00 92.44 187 ILE A CA 1
ATOM 1475 C C . ILE A 1 187 ? -10.905 9.615 10.101 1.00 92.44 187 ILE A C 1
ATOM 1477 O O . ILE A 1 187 ? -11.631 10.216 9.313 1.00 92.44 187 ILE A O 1
ATOM 1481 N N . ASN A 1 188 ? -10.985 9.796 11.422 1.00 91.88 188 ASN A N 1
ATOM 1482 C CA . ASN A 1 188 ? -11.947 10.652 12.112 1.00 91.88 188 ASN A CA 1
ATOM 1483 C C . ASN A 1 188 ? -13.421 10.313 11.793 1.00 91.88 188 ASN A C 1
ATOM 1485 O O . ASN A 1 188 ? -14.232 11.196 11.517 1.00 91.88 188 ASN A O 1
ATOM 1489 N N . ASP A 1 189 ? -13.768 9.024 11.855 1.00 91.88 189 ASP A N 1
ATOM 1490 C CA . ASP A 1 189 ? -15.116 8.510 11.570 1.00 91.88 189 ASP A CA 1
ATOM 1491 C C . ASP A 1 189 ? -15.760 7.887 12.822 1.00 91.88 189 ASP A C 1
ATOM 1493 O O . ASP A 1 189 ? -15.254 6.917 13.402 1.00 91.88 189 ASP A O 1
ATOM 1497 N N . ALA A 1 190 ? -16.906 8.441 13.226 1.00 92.94 190 ALA A N 1
ATOM 1498 C CA . ALA A 1 190 ? -17.689 7.992 14.373 1.00 92.94 190 ALA A CA 1
ATOM 1499 C C . ALA A 1 190 ? -18.171 6.534 14.237 1.00 92.94 190 ALA A C 1
ATOM 1501 O O . ALA A 1 190 ? -18.172 5.794 15.226 1.00 92.94 190 ALA A O 1
ATOM 1502 N N . ASP A 1 191 ? -18.508 6.076 13.030 1.00 94.38 191 ASP A N 1
ATOM 1503 C CA . ASP A 1 191 ? -18.995 4.712 12.804 1.00 94.38 191 ASP A CA 1
ATOM 1504 C C . ASP A 1 191 ? -17.905 3.672 13.079 1.00 94.38 191 ASP A C 1
ATOM 1506 O O . ASP A 1 191 ? -18.183 2.568 13.563 1.00 94.38 191 ASP A O 1
ATOM 1510 N N . LEU A 1 192 ? -16.640 4.009 12.813 1.00 95.25 192 LEU A N 1
ATOM 1511 C CA . LEU A 1 192 ? -15.513 3.138 13.143 1.00 95.25 192 LEU A CA 1
ATOM 1512 C C . LEU A 1 192 ? -15.337 3.011 14.654 1.00 95.25 192 LEU A C 1
ATOM 1514 O O . LEU A 1 192 ? -15.147 1.897 15.153 1.00 95.25 192 LEU A O 1
ATOM 1518 N N . PHE A 1 193 ? -15.475 4.112 15.395 1.00 96.81 193 PHE A N 1
ATOM 1519 C CA . PHE A 1 193 ? -15.439 4.073 16.856 1.00 96.81 193 PHE A CA 1
ATOM 1520 C C . PHE A 1 193 ? -16.597 3.261 17.448 1.00 96.81 193 PHE A C 1
ATOM 1522 O O . PHE A 1 193 ? -16.366 2.491 18.380 1.00 96.81 193 PHE A O 1
ATOM 1529 N N . LEU A 1 194 ? -17.807 3.337 16.883 1.00 95.88 194 LEU A N 1
ATOM 1530 C CA . LEU A 1 194 ? -18.934 2.493 17.306 1.00 95.88 194 LEU A CA 1
ATOM 1531 C C . LEU A 1 194 ? -18.642 0.999 17.099 1.00 95.88 194 LEU A C 1
ATOM 1533 O O . LEU A 1 194 ? -18.808 0.193 18.018 1.00 95.88 194 LEU A O 1
ATOM 1537 N N . LYS A 1 195 ? -18.117 0.622 15.927 1.00 96.31 195 LYS A N 1
ATOM 1538 C CA . LYS A 1 195 ? -17.731 -0.773 15.643 1.00 96.31 195 LYS A CA 1
ATOM 1539 C C . LYS A 1 195 ? -16.624 -1.266 16.580 1.00 96.31 195 LYS A C 1
ATOM 1541 O O . LYS A 1 195 ? -16.632 -2.431 16.985 1.00 96.31 195 LYS A O 1
ATOM 1546 N N . LEU A 1 196 ? -15.675 -0.396 16.932 1.00 96.50 196 LEU A N 1
ATOM 1547 C CA . LEU A 1 196 ? -14.633 -0.696 17.912 1.00 96.50 196 LEU A CA 1
ATOM 1548 C C . LEU A 1 196 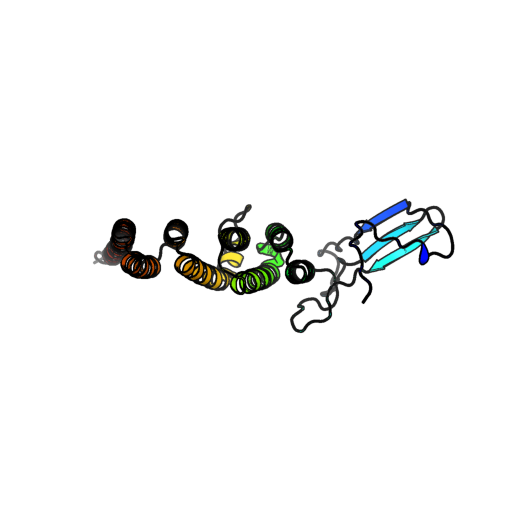? -15.214 -0.875 19.321 1.00 96.50 196 LEU A C 1
ATOM 1550 O O . LEU A 1 196 ? -14.857 -1.849 19.982 1.00 96.50 196 LEU A O 1
ATOM 1554 N N . HIS A 1 197 ? -16.131 -0.001 19.754 1.00 95.94 197 HIS A N 1
ATOM 1555 C CA . HIS A 1 197 ? -16.837 -0.117 21.035 1.00 95.94 197 HIS A CA 1
ATOM 1556 C C . HIS A 1 197 ? -17.535 -1.474 21.161 1.00 95.94 197 HIS A C 1
ATOM 1558 O O . HIS A 1 197 ? -17.317 -2.192 22.140 1.00 95.94 197 HIS A O 1
ATOM 1564 N N . ASP A 1 198 ? -18.333 -1.853 20.161 1.00 95.25 198 ASP A N 1
ATOM 1565 C CA . ASP A 1 198 ? -19.112 -3.092 20.205 1.00 95.25 198 ASP A CA 1
ATOM 1566 C C . ASP A 1 198 ? -18.199 -4.313 20.303 1.00 95.25 198 ASP A C 1
ATOM 1568 O O . ASP A 1 198 ? -18.447 -5.239 21.085 1.00 95.25 198 ASP A O 1
ATOM 1572 N N . LYS A 1 199 ? -17.090 -4.287 19.555 1.00 95.69 199 LYS A N 1
ATOM 1573 C CA . LYS A 1 199 ? -16.116 -5.370 19.576 1.00 95.69 199 LYS A CA 1
ATOM 1574 C C . LYS A 1 199 ? -15.361 -5.444 20.905 1.00 95.69 199 LYS A C 1
ATOM 1576 O O . LYS A 1 199 ? -15.285 -6.533 21.477 1.00 95.69 199 LYS A O 1
ATOM 1581 N N . ALA A 1 200 ? -14.869 -4.319 21.420 1.00 95.44 200 ALA A N 1
ATOM 1582 C CA . ALA A 1 200 ? -14.166 -4.235 22.701 1.00 95.44 200 ALA A CA 1
ATOM 1583 C C . ALA A 1 200 ? -15.055 -4.698 23.866 1.00 95.44 200 ALA A C 1
ATOM 1585 O O . ALA A 1 200 ? -14.651 -5.539 24.670 1.00 95.44 200 ALA A O 1
ATOM 1586 N N . LYS A 1 201 ? -16.317 -4.251 23.886 1.00 95.25 201 LYS A N 1
ATOM 1587 C CA . LYS A 1 201 ? -17.315 -4.665 24.876 1.00 95.25 201 LYS A CA 1
ATOM 1588 C C . LYS A 1 201 ? -17.587 -6.168 24.828 1.00 95.25 201 LYS A C 1
ATOM 1590 O O . LYS A 1 201 ? -17.670 -6.793 25.884 1.00 95.25 201 LYS A O 1
ATOM 1595 N N . SER A 1 202 ? -17.696 -6.751 23.628 1.00 94.56 202 SER A N 1
ATOM 1596 C CA . SER A 1 202 ? -17.890 -8.201 23.455 1.00 94.56 202 SER A CA 1
ATOM 1597 C C . SER A 1 202 ? -16.704 -9.032 23.955 1.00 94.56 202 SER A C 1
ATOM 1599 O O . SER A 1 202 ? -16.889 -10.148 24.435 1.00 94.56 202 SER A O 1
ATOM 1601 N N . ASP A 1 203 ? -15.497 -8.471 23.884 1.00 93.69 203 ASP A N 1
ATOM 1602 C CA . ASP A 1 203 ? -14.255 -9.114 24.304 1.00 93.69 203 ASP A CA 1
ATOM 1603 C C . ASP A 1 203 ? -13.900 -8.826 25.780 1.00 93.69 203 ASP A C 1
ATOM 1605 O O . ASP A 1 203 ? -12.929 -9.381 26.292 1.00 93.69 203 ASP A O 1
ATOM 1609 N N . GLY A 1 204 ? -14.705 -8.012 26.477 1.00 92.69 204 GLY A N 1
ATOM 1610 C CA . GLY A 1 204 ? -14.576 -7.718 27.909 1.00 92.69 204 GLY A CA 1
ATOM 1611 C C . GLY A 1 204 ? -13.752 -6.473 28.255 1.00 92.69 204 GLY A C 1
ATOM 1612 O O . GLY A 1 204 ? -13.607 -6.165 29.437 1.00 92.69 204 GLY A O 1
ATOM 1613 N N . ASP A 1 205 ? -13.263 -5.728 27.263 1.00 93.94 205 ASP A N 1
ATOM 1614 C CA . ASP A 1 205 ? -12.484 -4.503 27.468 1.00 93.94 205 ASP A CA 1
ATOM 1615 C C . ASP A 1 205 ? -13.412 -3.285 27.612 1.00 93.94 205 ASP A C 1
ATOM 1617 O O . ASP A 1 205 ? -13.758 -2.589 26.653 1.00 93.94 205 ASP A O 1
ATOM 1621 N N . GLN A 1 206 ? -13.889 -3.072 28.840 1.00 94.06 206 GLN A N 1
ATOM 1622 C CA . GLN A 1 206 ? -14.829 -1.995 29.165 1.00 94.06 206 GLN A CA 1
ATOM 1623 C C . GLN A 1 206 ? -14.179 -0.609 29.155 1.00 94.06 206 GLN A C 1
ATOM 1625 O O . GLN A 1 206 ? -14.887 0.382 28.976 1.00 94.06 206 GLN A O 1
ATOM 1630 N N . GLU A 1 207 ? -12.870 -0.519 29.397 1.00 94.94 207 GLU A N 1
ATOM 1631 C CA . GLU A 1 207 ? -12.161 0.762 29.416 1.00 94.94 207 GLU A CA 1
ATOM 1632 C C . GLU A 1 207 ? -12.064 1.309 27.999 1.00 94.94 207 GLU A C 1
ATOM 1634 O O . GLU A 1 207 ? -12.577 2.396 27.725 1.00 94.94 207 GLU A O 1
ATOM 1639 N N . LEU A 1 208 ? -11.553 0.497 27.072 1.00 94.56 208 LEU A N 1
ATOM 1640 C CA . LEU A 1 208 ? -11.468 0.882 25.673 1.00 94.56 208 LEU A CA 1
ATOM 1641 C C . LEU A 1 208 ? -12.850 1.149 25.061 1.00 94.56 208 LEU A C 1
ATOM 1643 O O . LEU A 1 208 ? -13.021 2.102 24.300 1.00 94.56 208 LEU A O 1
ATOM 1647 N N . ALA A 1 209 ? -13.858 0.338 25.401 1.00 94.94 209 ALA A N 1
ATOM 1648 C CA . ALA A 1 209 ? -15.219 0.562 24.922 1.00 94.94 209 ALA A CA 1
ATOM 1649 C C . ALA A 1 209 ? -15.738 1.954 25.333 1.00 94.94 209 ALA A C 1
ATOM 1651 O O . ALA A 1 209 ? -16.281 2.685 24.503 1.00 94.94 209 ALA A O 1
ATOM 1652 N N . LYS A 1 210 ? -15.530 2.360 26.593 1.00 95.88 210 LYS A N 1
ATOM 1653 C CA . LYS A 1 210 ? -15.921 3.695 27.074 1.00 95.88 210 LYS A CA 1
ATOM 1654 C C . LYS A 1 210 ? -15.167 4.810 26.354 1.00 95.88 210 LYS A C 1
ATOM 1656 O O . LYS A 1 210 ? -15.778 5.818 26.009 1.00 95.88 210 LYS A O 1
ATOM 1661 N N . GLU A 1 211 ? -13.867 4.641 26.123 1.00 95.94 211 GLU A N 1
ATOM 1662 C CA . GLU A 1 211 ? -13.066 5.626 25.389 1.00 95.94 211 GLU A CA 1
ATOM 1663 C C . GLU A 1 211 ? -13.535 5.790 23.941 1.00 95.94 211 GLU A C 1
ATOM 1665 O O . GLU A 1 211 ? -13.665 6.919 23.463 1.00 95.94 211 GLU A O 1
ATOM 1670 N N . ALA A 1 212 ? -13.852 4.687 23.259 1.00 94.62 212 ALA A N 1
ATOM 1671 C CA . ALA A 1 212 ? -14.383 4.718 21.901 1.00 94.62 212 ALA A CA 1
ATOM 1672 C C . ALA A 1 212 ? -15.737 5.441 21.841 1.00 94.62 212 ALA A C 1
ATOM 1674 O O . ALA A 1 212 ? -15.928 6.304 20.988 1.00 94.62 212 ALA A O 1
ATOM 1675 N N . LEU A 1 213 ? -16.644 5.174 22.788 1.00 94.88 213 LEU A N 1
ATOM 1676 C CA . LEU A 1 213 ? -17.937 5.862 22.851 1.00 94.88 213 LEU A CA 1
ATOM 1677 C C . LEU A 1 213 ? -17.780 7.367 23.116 1.00 94.88 213 LEU A C 1
ATOM 1679 O O . LEU A 1 213 ? -18.448 8.180 22.486 1.00 94.88 213 LEU A O 1
ATOM 1683 N N . LYS A 1 214 ? -16.842 7.754 23.987 1.00 95.31 214 LYS A N 1
ATOM 1684 C CA . LYS A 1 214 ? -16.530 9.168 24.221 1.00 95.31 214 LYS A CA 1
ATOM 1685 C C . LYS A 1 214 ? -16.072 9.867 22.935 1.00 95.31 214 LYS A C 1
ATOM 1687 O O . LYS A 1 214 ? -16.478 10.996 22.682 1.00 95.31 214 LYS A O 1
ATOM 1692 N N . LYS A 1 215 ? -15.263 9.197 22.105 1.00 94.38 215 LYS A N 1
ATOM 1693 C CA . LYS A 1 215 ? -14.831 9.744 20.809 1.00 94.38 215 LYS A CA 1
ATOM 1694 C C . LYS A 1 215 ? -15.983 9.934 19.826 1.00 94.38 215 LYS A C 1
ATOM 1696 O O . LYS A 1 215 ? -15.982 10.930 19.111 1.00 94.38 215 LYS A O 1
ATOM 1701 N N . VAL A 1 216 ? -16.973 9.043 19.826 1.00 94.00 216 VAL A N 1
ATOM 1702 C CA . VAL A 1 216 ? -18.204 9.212 19.034 1.00 94.00 216 VAL A CA 1
ATOM 1703 C C . VAL A 1 216 ? -18.933 10.494 19.436 1.00 94.00 216 VAL A C 1
ATOM 1705 O O . VAL A 1 216 ? -19.272 11.303 18.574 1.00 94.00 216 VAL A O 1
ATOM 1708 N N . ASP A 1 217 ? -19.128 10.710 20.740 1.00 92.88 217 ASP A N 1
ATOM 1709 C CA . ASP A 1 217 ? -19.792 11.912 21.252 1.00 92.88 217 ASP A CA 1
ATOM 1710 C C . ASP A 1 217 ? -19.019 13.189 20.896 1.00 92.88 217 ASP A C 1
ATOM 1712 O O . ASP A 1 217 ? -19.624 14.185 20.496 1.00 92.88 217 ASP A O 1
ATOM 1716 N N . ASP A 1 218 ? -17.688 13.162 21.014 1.00 92.25 218 ASP A N 1
ATOM 1717 C CA . ASP A 1 218 ? -16.824 14.294 20.669 1.00 92.25 218 ASP A CA 1
ATOM 1718 C C . ASP A 1 218 ? -16.952 14.663 19.176 1.00 92.25 218 ASP A C 1
ATOM 1720 O O . ASP A 1 218 ? -17.120 15.839 18.849 1.00 92.25 218 ASP A O 1
ATOM 1724 N N . ILE A 1 219 ? -16.936 13.675 18.270 1.00 91.00 219 ILE A N 1
ATOM 1725 C CA . ILE A 1 219 ? -17.086 13.899 16.820 1.00 91.00 219 ILE A CA 1
ATOM 1726 C C . ILE A 1 219 ? -18.481 14.451 16.497 1.00 91.00 219 ILE A C 1
ATOM 1728 O O . ILE A 1 219 ? -18.601 15.468 15.812 1.00 91.00 219 ILE A O 1
ATOM 1732 N N . ASN A 1 220 ? -19.536 13.836 17.039 1.00 90.69 220 ASN A N 1
ATOM 1733 C CA . ASN A 1 220 ? -20.916 14.254 16.784 1.00 90.69 220 ASN A CA 1
ATOM 1734 C C . ASN A 1 220 ? -21.200 15.681 17.277 1.00 90.69 220 ASN A C 1
ATOM 1736 O O . ASN A 1 220 ? -21.893 16.443 16.599 1.00 90.69 220 ASN A O 1
ATOM 1740 N N . ARG A 1 221 ? -20.643 16.071 18.432 1.00 89.56 221 ARG A N 1
ATOM 1741 C CA . ARG A 1 221 ? -20.752 17.446 18.950 1.00 89.56 221 ARG A CA 1
ATOM 1742 C C . ARG A 1 221 ? -20.125 18.455 17.998 1.00 89.56 221 ARG A C 1
ATOM 1744 O O . ARG A 1 221 ? -20.790 19.409 17.615 1.00 89.56 221 ARG A O 1
ATOM 1751 N N . ILE A 1 222 ? -18.897 18.198 17.542 1.00 85.31 222 ILE A N 1
ATOM 1752 C CA . ILE A 1 222 ? -18.193 19.082 16.600 1.00 85.31 222 ILE A CA 1
ATOM 1753 C C . ILE A 1 222 ? -18.989 19.246 15.294 1.00 85.31 222 ILE A C 1
ATOM 1755 O O . ILE A 1 222 ? -19.072 20.352 14.758 1.00 85.31 222 ILE A O 1
ATOM 1759 N N . CYS A 1 223 ? -19.592 18.170 14.781 1.00 79.12 223 CYS A N 1
ATOM 1760 C CA . CYS A 1 223 ? -20.432 18.224 13.581 1.00 79.12 223 CYS A CA 1
ATOM 1761 C C . CYS A 1 223 ? -21.720 19.040 13.787 1.00 79.12 223 CYS A C 1
ATOM 1763 O O . CYS A 1 223 ? -22.124 19.788 12.892 1.00 79.12 223 CYS A O 1
ATOM 176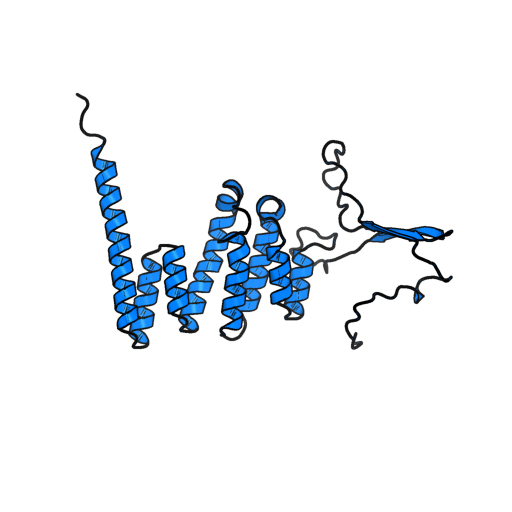5 N N . THR A 1 224 ? -22.345 18.925 14.961 1.00 78.12 224 THR A N 1
ATOM 1766 C CA . THR A 1 224 ? -23.571 19.665 15.301 1.00 78.12 224 THR A CA 1
ATOM 1767 C C . THR A 1 224 ? -23.276 21.163 15.444 1.00 78.12 224 THR A C 1
ATOM 1769 O O . THR A 1 224 ? -23.919 21.979 14.788 1.00 78.12 224 THR A O 1
ATOM 1772 N N . ASP A 1 225 ? -22.217 21.520 16.178 1.00 74.69 225 ASP A N 1
ATOM 1773 C CA . ASP A 1 225 ? -21.820 22.916 16.413 1.00 74.69 225 ASP A CA 1
ATOM 1774 C C . ASP A 1 225 ? -21.421 23.645 15.114 1.00 74.69 225 ASP A C 1
ATOM 1776 O O . ASP A 1 225 ? -21.707 24.833 14.941 1.00 74.69 225 ASP A O 1
ATOM 1780 N N . ARG A 1 226 ? -20.785 22.945 14.160 1.00 71.06 226 ARG A N 1
ATOM 1781 C CA . ARG A 1 226 ? -20.474 23.517 12.836 1.00 71.06 226 ARG A CA 1
ATOM 1782 C C . ARG A 1 226 ? -21.736 23.822 12.032 1.00 71.06 226 ARG A C 1
ATOM 1784 O O . ARG A 1 226 ? -21.825 24.901 11.448 1.00 71.06 226 ARG A O 1
ATOM 1791 N N . SER A 1 227 ? -22.715 22.921 12.051 1.00 63.72 227 SER A N 1
ATOM 1792 C CA . SER A 1 227 ? -23.967 23.071 11.296 1.00 63.72 227 SER A CA 1
ATOM 1793 C C . SER A 1 227 ? -24.805 24.257 11.798 1.00 63.72 227 SER A C 1
ATOM 1795 O O . SER A 1 227 ? -25.359 25.010 10.997 1.00 63.72 227 SER A O 1
ATOM 1797 N N . ASP A 1 228 ? -24.827 24.493 13.113 1.00 59.34 228 ASP A N 1
ATOM 1798 C CA . ASP A 1 228 ? -25.536 25.635 13.712 1.00 59.34 228 ASP A CA 1
ATOM 1799 C C . ASP A 1 228 ? -24.845 26.985 13.425 1.00 59.34 228 ASP A C 1
ATOM 1801 O O . ASP A 1 228 ? -25.497 28.033 13.335 1.00 59.34 228 ASP A O 1
ATOM 1805 N N . SER A 1 229 ? -23.522 26.973 13.220 1.00 56.62 229 SER A N 1
ATOM 1806 C CA . SER A 1 229 ? -22.743 28.172 12.885 1.00 56.62 229 SER A CA 1
ATOM 1807 C C . SER A 1 229 ? -22.895 28.620 11.423 1.00 56.62 229 SER A C 1
ATOM 1809 O O . SER A 1 229 ? -22.922 29.823 11.154 1.00 56.62 229 SER A O 1
ATOM 1811 N N . GLU A 1 230 ? -23.076 27.687 10.482 1.00 52.38 230 GLU A N 1
ATOM 1812 C CA . GLU A 1 230 ? -23.259 28.001 9.055 1.00 52.38 230 GLU A CA 1
ATOM 1813 C C . GLU A 1 230 ? -24.663 28.552 8.748 1.00 52.38 230 GLU A C 1
ATOM 1815 O O . GLU A 1 230 ? -24.828 29.362 7.834 1.00 52.38 230 GLU A O 1
ATOM 1820 N N . HIS A 1 231 ? -25.671 28.222 9.563 1.00 48.88 231 HIS A N 1
ATOM 1821 C CA . HIS A 1 231 ? -27.025 28.774 9.426 1.00 48.88 231 HIS A CA 1
ATOM 1822 C C . HIS A 1 231 ? -27.203 30.193 10.000 1.00 48.88 231 HIS A C 1
ATOM 1824 O O . HIS A 1 231 ? -28.197 30.856 9.692 1.00 48.88 231 HIS A O 1
ATOM 1830 N N . SER A 1 232 ? -26.245 30.708 10.778 1.00 49.53 232 SER A N 1
ATOM 1831 C CA . SER A 1 232 ? -26.348 32.034 11.417 1.00 49.53 232 SER A CA 1
ATOM 1832 C C . SER A 1 232 ? -25.841 33.210 10.563 1.00 49.53 232 SER A C 1
ATOM 1834 O O . SER A 1 232 ? -25.945 34.357 10.994 1.00 49.53 232 SER A O 1
ATOM 1836 N N . LEU A 1 233 ? -25.344 32.981 9.338 1.00 46.72 233 LEU A N 1
ATOM 1837 C CA . LEU A 1 233 ? -24.814 34.046 8.463 1.00 46.72 233 LEU A CA 1
ATOM 1838 C C . LEU A 1 233 ? -25.800 34.582 7.402 1.00 46.72 233 LEU A C 1
ATOM 1840 O O . LEU A 1 233 ? -25.426 35.441 6.605 1.00 46.72 233 LEU A O 1
ATOM 1844 N N . CYS A 1 234 ? -27.067 34.153 7.399 1.00 46.78 234 CYS A N 1
ATOM 1845 C CA . CYS A 1 234 ? -28.071 34.603 6.415 1.00 46.78 234 CYS A CA 1
ATOM 1846 C C . CYS A 1 234 ? -29.244 35.404 7.002 1.00 46.78 234 CYS A C 1
ATOM 1848 O O . CYS A 1 234 ? -30.296 35.500 6.375 1.00 46.78 234 CYS A O 1
ATOM 1850 N N . SER A 1 235 ? -29.074 36.018 8.174 1.00 48.44 235 SER A N 1
ATOM 1851 C CA . SER A 1 235 ? -30.098 36.886 8.768 1.00 48.44 235 SER A CA 1
ATOM 1852 C C . SER A 1 235 ? -29.491 38.234 9.132 1.00 48.44 235 SER A C 1
ATOM 1854 O O . SER A 1 235 ? -29.116 38.414 10.277 1.00 48.44 235 SER A O 1
ATOM 1856 N N . HIS A 1 236 ? -29.316 39.134 8.158 1.00 48.28 236 HIS A N 1
ATOM 1857 C CA . HIS A 1 236 ? -29.441 40.597 8.307 1.00 48.28 236 HIS A CA 1
ATOM 1858 C C . HIS A 1 236 ? -28.951 41.310 7.035 1.00 48.28 236 HIS A C 1
ATOM 1860 O O . HIS A 1 236 ? -27.813 41.760 6.937 1.00 48.28 236 HIS A O 1
ATOM 1866 N N . SER A 1 237 ? -29.842 41.452 6.055 1.00 45.22 237 SER A N 1
ATOM 1867 C CA . SER A 1 237 ? -29.839 42.618 5.165 1.00 45.22 237 SER A CA 1
ATOM 1868 C C . SER A 1 237 ? -31.259 42.883 4.667 1.00 45.22 237 SER A C 1
ATOM 1870 O O . SER A 1 237 ? -31.727 42.267 3.715 1.00 45.22 237 SER A O 1
ATOM 1872 N N . SER A 1 238 ? -31.967 43.764 5.375 1.00 39.16 238 SER A N 1
ATOM 1873 C CA . SER A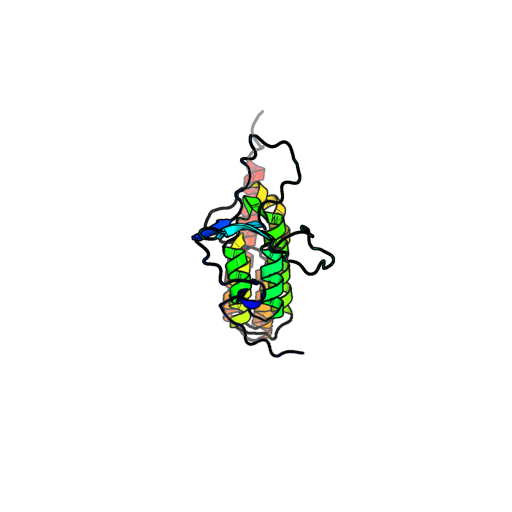 1 238 ? -33.065 44.619 4.895 1.00 39.16 238 SER A CA 1
ATOM 1874 C C . SER A 1 238 ? -33.356 45.663 5.963 1.00 39.16 238 SER A C 1
ATOM 1876 O O . SER A 1 238 ? -33.464 45.255 7.142 1.00 39.16 238 SER A O 1
#

InterPro domains:
  IPR024511 WD repeat-containing and planar cell polarity effector protein Fritz [PF11768] (1-210)
  IPR024511 WD repeat-containing and planar cell polarity effector protein Fritz [PTHR13667] (1-230)

Organism: Culex pipiens (NCBI:txid7175)

Foldseek 3Di:
DDPPDDDPDDDPCVVDPDDWAFPDKDQFDDDDPVPDPDPDPPRGFWIWTDTDVDDIDIDGADADPCPPPPPPNGHDDLLSVLLVCLVVVNLVVLLVSLLVDDCQVCVVSSLSSLCSSLVSLVPDDQDPVSLVSNVSSLCCQLVRPDDHDPVSCVVCVVVSVVSLVVSLVSCLVNVVLVVNVVSCVSVLDLVSLCVSLVSCVVVPNNVSNVVSVVSSVVSVVVVVVVVVVVVPPPPDDD